Protein AF-A0A4Q6AU06-F1 (afdb_monomer)

Radius of gyration: 24.12 Å; Cα contacts (8 Å, |Δi|>4): 448; chains: 1; bounding box: 49×76×58 Å

Solvent-accessible surface area (backbone atoms only — not comparable to full-atom values): 12164 Å² total; per-residue (Å²): 141,82,88,79,80,87,81,82,82,82,86,78,84,82,84,79,88,85,90,78,83,95,65,97,68,73,51,65,54,70,49,70,53,75,51,80,56,100,88,50,69,52,74,56,76,48,78,43,74,46,59,91,53,58,62,79,66,30,68,68,51,44,48,53,37,70,40,34,35,23,48,40,68,57,88,87,58,36,23,52,20,26,19,35,68,92,40,45,44,73,78,32,74,43,54,82,73,57,78,43,41,53,68,23,36,40,35,38,41,90,87,37,28,37,30,40,41,24,85,71,18,28,54,27,29,89,76,39,88,70,56,73,36,72,39,74,54,68,55,47,69,70,43,62,43,47,80,40,86,40,52,86,90,50,83,40,58,24,32,40,36,51,62,80,53,67,64,79,43,70,74,100,47,39,54,56,78,38,49,38,31,22,34,62,45,75,52,90,54,38,35,30,40,28,30,27,57,66,92,35,57,21,41,36,39,35,30,28,57,96

Foldseek 3Di:
DDDDDDDDDDDDDDDDDDDDDDDPDWDWDKDKDWDADPVGIDIDIDTDTPRPCVQVVDPVSCLQQVFKKAFPQPAPPLFKAKDAQVCRNNVHSGDGDDPQRRPWIWHAHPQQWIWIWSPAWDQADPPDPVHRDTDGTLTDTGFHWDKAADDPPGAAGIKIATDDDFPNDDPDYRPFPHRIKGFNDGDNFKTWIWGDDNPDIIMIGIITGD

Mean predicted aligned error: 11.56 Å

Sequence (210 aa):
MVIGCPRTGHLSANRLPARGHWRPGSKSNGFKLRAFGRGGYDSTGATVTVTEDDILNNPQFKLLTAKSWKLDATPNANTIIVGTENNPAEYFGGGPLADCQMDDVYTFSQDMKLTYNANGATFNAGNIAPNYTCSADRSFANVTFSFQPGVTGGAGLATITLPGAVPTQFIGVTDVSSNNYRIISITENTMVLRSGTPSQTVHQFKFVAQ

Nearest PDB structures (foldseek):
  4bqu-assembly2_B  TM=4.709E-01  e=1.025E-01  Rhipicephalus appendiculatus
  7dma-assembly1_B  TM=4.643E-01  e=5.719E+00  Vibrio alginolyticus

Secondary structure (DSSP, 8-state):
---PPPP------PPPPP------S-EEEEEEEEEEETTEEEEEEEEEEE-TTHHHH-HHHHHHHSSEEEE--STT---EEEE-SS-TTSSB---PPPGGGTT-EEEE-TTSEEEEE-TTEEEE-TTSSSPSEEEE---EEEEEPEEEES-SSSS-SEEEE--S-TTTS-SS-TT-S-SEEEEEEE-SSEEEEEES-TTS-EEEEEEEE-

pLDDT: mean 84.08, std 21.26, range [29.11, 98.75]

Structure (mmCIF, N/CA/C/O backbone):
data_AF-A0A4Q6AU06-F1
#
_entry.id   AF-A0A4Q6AU06-F1
#
loop_
_atom_site.group_PDB
_atom_site.id
_atom_site.type_symbol
_atom_site.label_atom_id
_atom_site.label_alt_id
_atom_site.label_comp_id
_atom_site.label_asym_id
_atom_site.label_entity_id
_atom_site.label_seq_id
_atom_site.pdbx_PDB_ins_code
_atom_site.Cartn_x
_atom_site.Cartn_y
_atom_site.Cartn_z
_atom_site.occupancy
_atom_site.B_iso_or_equiv
_atom_site.auth_seq_id
_atom_site.auth_comp_id
_atom_site.auth_asym_id
_atom_site.auth_atom_id
_atom_site.pdbx_PDB_model_num
ATOM 1 N N . MET A 1 1 ? -19.132 64.634 16.897 1.00 40.88 1 MET A N 1
ATOM 2 C CA . MET A 1 1 ? -19.712 63.276 16.929 1.00 40.88 1 MET A CA 1
ATOM 3 C C . MET A 1 1 ? -18.621 62.314 16.489 1.00 40.88 1 MET A C 1
ATOM 5 O O . MET A 1 1 ? -18.374 62.187 15.301 1.00 40.88 1 MET A O 1
ATOM 9 N N . VAL A 1 2 ? -17.863 61.769 17.441 1.00 29.11 2 VAL A N 1
ATOM 10 C CA . VAL A 1 2 ? -16.755 60.844 17.162 1.00 29.11 2 VAL A CA 1
ATOM 11 C C . VAL A 1 2 ? -17.245 59.445 17.511 1.00 29.11 2 VAL A C 1
ATOM 13 O O . VAL A 1 2 ? -17.621 59.186 18.651 1.00 29.11 2 VAL A O 1
ATOM 16 N N . ILE A 1 3 ? -17.306 58.582 16.500 1.00 36.22 3 ILE A N 1
ATOM 17 C CA . ILE A 1 3 ? -17.685 57.173 16.609 1.00 36.22 3 ILE A CA 1
ATOM 18 C C . ILE A 1 3 ? -16.459 56.416 17.132 1.00 36.22 3 ILE A C 1
ATOM 20 O O . ILE A 1 3 ? -15.429 56.352 16.465 1.00 36.22 3 ILE A O 1
ATOM 24 N N . GLY A 1 4 ? -16.554 55.902 18.360 1.00 31.30 4 GLY A N 1
ATOM 25 C CA . GLY A 1 4 ? -15.504 55.126 19.017 1.00 31.30 4 GLY A CA 1
ATOM 26 C C . GLY A 1 4 ? -15.591 53.632 18.691 1.00 31.30 4 GLY A C 1
ATOM 27 O O . GLY A 1 4 ? -16.650 53.022 18.806 1.00 31.30 4 GLY A O 1
ATOM 28 N N . CYS A 1 5 ? -14.446 53.076 18.303 1.00 31.23 5 CYS A N 1
ATOM 29 C CA . CYS A 1 5 ? -14.145 51.678 17.976 1.00 31.23 5 CYS A CA 1
ATOM 30 C C . CYS A 1 5 ? -14.503 50.673 19.108 1.00 31.23 5 CYS A C 1
ATOM 32 O O . CYS A 1 5 ? -14.282 50.999 20.279 1.00 31.23 5 CYS A O 1
ATOM 34 N N . PRO A 1 6 ? -14.995 49.445 18.821 1.00 40.03 6 PRO A N 1
ATOM 35 C CA . PRO A 1 6 ? -15.250 48.443 19.856 1.00 40.03 6 PRO A CA 1
ATOM 36 C C . PRO A 1 6 ? -13.948 47.764 20.314 1.00 40.03 6 PRO A C 1
ATOM 38 O O . PRO A 1 6 ? -13.166 47.258 19.510 1.00 40.03 6 PRO A O 1
ATOM 41 N N . ARG A 1 7 ? -13.723 47.742 21.635 1.00 36.34 7 ARG A N 1
ATOM 42 C CA . ARG A 1 7 ? -12.613 47.018 22.267 1.00 36.34 7 ARG A CA 1
ATOM 43 C C . ARG A 1 7 ? -12.856 45.506 22.246 1.00 36.34 7 ARG A C 1
ATOM 45 O O . ARG A 1 7 ? -13.907 45.018 22.651 1.00 36.34 7 ARG A O 1
ATOM 52 N N . THR A 1 8 ? -11.813 44.817 21.806 1.00 41.69 8 THR A N 1
ATOM 53 C CA . THR A 1 8 ? -11.491 43.391 21.892 1.00 41.69 8 THR A CA 1
ATOM 54 C C . THR A 1 8 ? -12.003 42.698 23.161 1.00 41.69 8 THR A C 1
ATOM 56 O O . THR A 1 8 ? -11.638 43.057 24.280 1.00 41.69 8 THR A O 1
ATOM 59 N N . GLY A 1 9 ? -12.817 41.653 22.978 1.00 35.12 9 GLY A N 1
ATOM 60 C CA . GLY A 1 9 ? -13.187 40.719 24.039 1.00 35.12 9 GLY A CA 1
ATOM 61 C C . GLY A 1 9 ? -12.024 39.784 24.370 1.00 35.12 9 GLY A C 1
ATOM 62 O O . GLY A 1 9 ? -11.526 39.072 23.501 1.00 35.12 9 GLY A O 1
ATOM 63 N N . HIS A 1 10 ? -11.590 39.785 25.629 1.00 35.00 10 HIS A N 1
ATOM 64 C CA . HIS A 1 10 ? -10.634 38.813 26.153 1.00 35.00 10 HIS A CA 1
ATOM 65 C C . HIS A 1 10 ? -11.340 37.467 26.382 1.00 35.00 10 HIS A C 1
ATOM 67 O O . HIS A 1 10 ? -12.212 37.354 27.243 1.00 35.00 10 HIS A O 1
ATOM 73 N N . LEU A 1 11 ? -10.945 36.436 25.632 1.00 34.62 11 LEU A N 1
ATOM 74 C CA . LEU A 1 11 ? -11.269 35.042 25.937 1.00 34.62 11 LEU A CA 1
ATOM 75 C C . LEU A 1 11 ? -10.409 34.600 27.128 1.00 34.62 11 LEU A C 1
ATOM 77 O O . LEU A 1 11 ? -9.185 34.561 27.026 1.00 34.62 11 LEU A O 1
ATOM 81 N N . SER A 1 12 ? -11.040 34.274 28.255 1.00 35.03 12 SER A N 1
ATOM 82 C CA . SER A 1 12 ? -10.377 33.614 29.383 1.00 35.03 12 SER A CA 1
ATOM 83 C C . SER A 1 12 ? -10.862 32.170 29.470 1.00 35.03 12 SER A C 1
ATOM 85 O O . SER A 1 12 ? -12.047 31.919 29.698 1.00 35.03 12 SER A O 1
ATOM 87 N N . ALA A 1 13 ? -9.954 31.217 29.254 1.00 38.41 13 ALA A N 1
ATOM 88 C CA . ALA A 1 13 ? -10.196 29.794 29.453 1.00 38.41 13 ALA A CA 1
ATOM 89 C C . ALA A 1 13 ? -9.719 29.402 30.859 1.00 38.41 13 ALA A C 1
ATOM 91 O O . ALA A 1 13 ? -8.519 29.285 31.105 1.00 38.41 13 ALA A O 1
ATOM 92 N N . ASN A 1 14 ? -10.649 29.200 31.795 1.00 36.31 14 ASN A N 1
ATOM 93 C CA . ASN A 1 14 ? -10.311 28.677 33.119 1.00 36.31 14 ASN A CA 1
ATOM 94 C C . ASN A 1 14 ? -10.118 27.151 33.078 1.00 36.31 14 ASN A C 1
ATOM 96 O O . ASN A 1 14 ? -10.956 26.413 32.559 1.00 36.31 14 ASN A O 1
ATOM 100 N N . ARG A 1 15 ? -9.003 26.696 33.665 1.00 40.31 15 ARG A N 1
ATOM 101 C CA . ARG A 1 15 ? -8.599 25.291 33.859 1.00 40.31 15 ARG A CA 1
ATOM 102 C C . ARG A 1 15 ? -9.523 24.597 34.875 1.00 40.31 15 ARG A C 1
ATOM 104 O O . ARG A 1 15 ? -9.729 25.125 35.964 1.00 40.31 15 ARG A O 1
ATOM 111 N N . LEU A 1 16 ? -10.037 23.409 34.547 1.00 37.47 16 LEU A N 1
ATOM 112 C CA . LEU A 1 16 ? -10.786 22.538 35.472 1.00 37.47 16 LEU A CA 1
ATOM 113 C C . LEU A 1 16 ? -9.835 21.659 36.322 1.00 37.47 16 LEU A C 1
ATOM 115 O O . LEU A 1 16 ? -8.720 21.378 35.872 1.00 37.47 16 LEU A O 1
ATOM 119 N N . PRO A 1 17 ? -10.240 21.228 37.539 1.00 39.72 17 PRO A N 1
ATOM 120 C CA . PRO A 1 17 ? -9.384 20.480 38.460 1.00 39.72 17 PRO A CA 1
ATOM 121 C C . PRO A 1 17 ? -9.213 19.003 38.068 1.00 39.72 17 PRO A C 1
ATOM 123 O O . PRO A 1 17 ? -10.030 18.413 37.365 1.00 39.72 17 PRO A O 1
ATOM 126 N N . ALA A 1 18 ? -8.110 18.422 38.543 1.00 46.75 18 ALA A N 1
ATOM 127 C CA . ALA A 1 18 ? -7.616 17.093 38.208 1.00 46.75 18 ALA A CA 1
ATOM 128 C C . ALA A 1 18 ? -8.171 15.959 39.097 1.00 46.75 18 ALA A C 1
ATOM 130 O O . ALA A 1 18 ? -8.510 16.175 40.257 1.00 46.75 18 ALA A O 1
ATOM 131 N N . ARG A 1 19 ? -8.037 14.738 38.547 1.00 45.97 19 ARG A N 1
ATOM 132 C CA . ARG A 1 19 ? -8.085 13.384 39.148 1.00 45.97 19 ARG A CA 1
ATOM 133 C C . ARG A 1 19 ? -9.447 12.677 39.159 1.00 45.97 19 ARG A C 1
ATOM 135 O O . ARG A 1 19 ? -10.254 12.835 40.064 1.00 45.97 19 ARG A O 1
ATOM 142 N N . GLY A 1 20 ? -9.601 11.778 38.184 1.00 31.02 20 GLY A N 1
ATOM 143 C CA . GLY A 1 20 ? -10.586 10.702 38.151 1.00 31.02 20 GLY A CA 1
ATOM 144 C C . GLY A 1 20 ? -9.948 9.443 37.557 1.00 31.02 20 GLY A C 1
ATOM 145 O O . GLY A 1 20 ? -9.255 9.505 36.548 1.00 31.02 20 GLY A O 1
ATOM 146 N N . HIS A 1 21 ? -10.130 8.339 38.266 1.00 35.59 21 HIS A N 1
ATOM 147 C CA . HIS A 1 21 ? -9.641 6.981 38.045 1.00 35.59 21 HIS A CA 1
ATOM 148 C C . HIS A 1 21 ? -9.893 6.462 36.609 1.00 35.59 21 HIS A C 1
ATOM 150 O O . HIS A 1 21 ? -10.974 6.670 36.060 1.00 35.59 21 HIS A O 1
ATOM 156 N N . TRP A 1 22 ? -8.913 5.774 36.007 1.00 33.25 22 TRP A N 1
ATOM 157 C CA . TRP A 1 22 ? -9.008 5.214 34.653 1.00 33.25 22 TRP A CA 1
ATOM 158 C C . TRP A 1 22 ? -10.040 4.079 34.591 1.00 33.25 22 TRP A C 1
ATOM 160 O O . TRP A 1 22 ? -9.814 2.993 35.119 1.00 33.25 22 TRP A O 1
ATOM 170 N N . ARG A 1 23 ? -11.166 4.324 33.917 1.00 37.56 23 ARG A N 1
ATOM 171 C CA . ARG A 1 23 ? -12.075 3.290 33.408 1.00 37.56 23 ARG A CA 1
ATOM 172 C C . ARG A 1 23 ? -12.117 3.396 31.879 1.00 37.56 23 ARG A C 1
ATOM 174 O O . ARG A 1 23 ? -12.251 4.518 31.391 1.00 37.56 23 ARG A O 1
ATOM 181 N N . PRO A 1 24 ? -12.029 2.287 31.125 1.00 38.31 24 PRO A N 1
ATOM 182 C CA . PRO A 1 24 ? -12.265 2.307 29.686 1.00 38.31 24 PRO A CA 1
ATOM 183 C C . PRO A 1 24 ? -13.747 2.609 29.437 1.00 38.31 24 PRO A C 1
ATOM 185 O O . PRO A 1 24 ? -14.622 1.865 29.878 1.00 38.31 24 PRO A O 1
ATOM 188 N N . GLY A 1 25 ? -14.028 3.737 28.792 1.00 40.81 25 GLY A N 1
ATOM 189 C CA . GLY A 1 25 ? -15.371 4.196 28.449 1.00 40.81 25 GLY A CA 1
ATOM 190 C C . GLY A 1 25 ? -15.293 5.568 27.785 1.00 40.81 25 GLY A C 1
ATOM 191 O O . GLY A 1 25 ? -14.541 6.428 28.240 1.00 40.81 25 GLY A O 1
ATOM 192 N N . SER A 1 26 ? -16.029 5.751 26.689 1.00 43.59 26 SER A N 1
ATOM 193 C CA . SER A 1 26 ? -16.069 6.968 25.863 1.00 43.59 26 SER A CA 1
ATOM 194 C C . SER A 1 26 ? -16.073 8.260 26.693 1.00 43.59 26 SER A C 1
ATOM 196 O O . SER A 1 26 ? -16.952 8.450 27.538 1.00 43.59 26 SER A O 1
ATOM 198 N N . LYS A 1 27 ? -15.133 9.177 26.428 1.00 48.88 27 LYS A N 1
ATOM 199 C CA . LYS A 1 27 ? -15.103 10.500 27.065 1.00 48.88 27 LYS A CA 1
ATOM 200 C C . LYS A 1 27 ? -15.971 11.480 26.277 1.00 48.88 27 LYS A C 1
ATOM 202 O O . LYS A 1 27 ? -15.611 11.939 25.198 1.00 48.88 27 LYS A O 1
ATOM 207 N N . SER A 1 28 ? -17.115 11.862 26.830 1.00 48.88 28 SER A N 1
ATOM 208 C CA . SER A 1 28 ? -17.869 13.016 26.334 1.00 48.88 28 SER A CA 1
ATOM 209 C C . SER A 1 28 ? -17.302 14.299 26.945 1.00 48.88 28 SER A C 1
ATOM 211 O O . SER A 1 28 ? -17.412 14.501 28.156 1.00 48.88 28 SER A O 1
ATOM 213 N N . ASN A 1 29 ? -16.733 15.183 26.125 1.00 59.75 29 ASN A N 1
ATOM 214 C CA . ASN A 1 29 ? -16.329 16.514 26.567 1.00 59.75 29 ASN A CA 1
ATOM 215 C C . ASN A 1 29 ? -17.471 17.491 26.266 1.00 59.75 29 ASN A C 1
ATOM 217 O O . ASN A 1 29 ? -17.779 17.798 25.114 1.00 59.75 29 ASN A O 1
ATOM 221 N N . GLY A 1 30 ? -18.142 17.960 27.317 1.00 54.25 30 GLY A N 1
ATOM 222 C CA . GLY A 1 30 ? -19.148 19.008 27.200 1.00 54.25 30 GLY A CA 1
ATOM 223 C C . GLY A 1 30 ? -18.476 20.372 27.107 1.00 54.25 30 GLY A C 1
ATOM 224 O O . GLY A 1 30 ? -17.821 20.798 28.058 1.00 54.25 30 GLY A O 1
ATOM 225 N N . PHE A 1 31 ? -18.673 21.081 25.997 1.00 63.28 31 PHE A N 1
ATOM 226 C CA . PHE A 1 31 ? -18.265 22.478 25.881 1.00 63.28 31 PHE A CA 1
ATOM 227 C C . PHE A 1 31 ? -19.490 23.366 26.090 1.00 63.28 31 PHE A C 1
ATOM 229 O O . PHE A 1 31 ? -20.560 23.135 25.526 1.00 63.28 31 PHE A O 1
ATOM 236 N N . LYS A 1 32 ? -19.341 24.383 26.941 1.00 63.16 32 LYS A N 1
ATOM 237 C CA . LYS A 1 32 ? -20.367 25.404 27.158 1.00 63.16 32 LYS A CA 1
ATOM 238 C C . LYS A 1 32 ? -19.885 26.704 26.549 1.00 63.16 32 LYS A C 1
ATOM 240 O O . LYS A 1 32 ? -18.875 27.252 26.989 1.00 63.16 32 LYS A O 1
ATOM 245 N N . LEU A 1 33 ? -20.624 27.197 25.566 1.00 63.59 33 LEU A N 1
ATOM 246 C CA . LEU A 1 33 ? -20.435 28.543 25.049 1.00 63.59 33 LEU A CA 1
ATOM 247 C C . LEU A 1 33 ? -21.246 29.493 25.930 1.00 63.59 33 LEU A C 1
ATOM 249 O O . LEU A 1 33 ? -22.409 29.228 26.237 1.00 63.59 33 LEU A O 1
ATOM 253 N N . ARG A 1 34 ? -20.613 30.578 26.378 1.00 71.50 34 ARG A N 1
ATOM 254 C CA . ARG A 1 34 ? -21.260 31.638 27.158 1.00 71.50 34 ARG A CA 1
ATOM 255 C C . ARG A 1 34 ? -21.207 32.929 26.359 1.00 71.50 34 ARG A C 1
ATOM 257 O O . ARG A 1 34 ? -20.119 33.359 25.980 1.00 71.50 34 ARG A O 1
ATOM 264 N N . ALA A 1 35 ? -22.365 33.537 26.137 1.00 66.81 35 ALA A N 1
ATOM 265 C CA . ALA A 1 35 ? -22.483 34.865 25.550 1.00 66.81 35 ALA A CA 1
ATOM 266 C C . ALA A 1 35 ? -22.895 35.861 26.644 1.00 66.81 35 ALA A C 1
ATOM 268 O O . ALA A 1 35 ? -23.760 35.557 27.464 1.00 66.81 35 ALA A O 1
ATOM 269 N N . PHE A 1 36 ? -22.270 37.041 26.672 1.00 65.06 36 PHE A N 1
ATOM 270 C CA . PHE A 1 36 ? -22.499 38.065 27.699 1.00 65.06 36 PHE A CA 1
ATOM 271 C C . PHE A 1 36 ? -23.101 39.338 27.090 1.00 65.06 36 PHE A C 1
ATOM 273 O O . PHE A 1 36 ? -22.665 39.781 26.028 1.00 65.06 36 PHE A O 1
ATOM 280 N N . GLY A 1 37 ? -24.061 39.956 27.789 1.00 71.81 37 GLY A N 1
ATOM 281 C CA . GLY A 1 37 ? -24.691 41.225 27.409 1.00 71.81 37 GLY A CA 1
ATOM 282 C C . GLY A 1 37 ? -25.119 42.071 28.618 1.00 71.81 37 GLY A C 1
ATOM 283 O O . GLY A 1 37 ? -25.007 41.648 29.766 1.00 71.81 37 GLY A O 1
ATOM 284 N N . ARG A 1 38 ? -25.637 43.289 28.375 1.00 65.94 38 ARG A N 1
ATOM 285 C CA . ARG A 1 38 ? -26.021 44.270 29.425 1.00 65.94 38 ARG A CA 1
ATOM 286 C C . ARG A 1 38 ? -27.148 43.815 30.375 1.00 65.94 38 ARG A C 1
ATOM 288 O O . ARG A 1 38 ? -27.435 44.531 31.327 1.00 65.94 38 ARG A O 1
ATOM 295 N N . GLY A 1 39 ? -27.757 42.652 30.135 1.00 74.94 39 GLY A N 1
ATOM 296 C CA . GLY A 1 39 ? -28.801 42.045 30.971 1.00 74.94 39 GLY A CA 1
ATOM 297 C C . GLY A 1 39 ? -28.423 40.698 31.600 1.00 74.94 39 GLY A C 1
ATOM 298 O O . GLY A 1 39 ? -29.298 40.040 32.151 1.00 74.94 39 GLY A O 1
ATOM 299 N N . GLY A 1 40 ? -27.159 40.265 31.510 1.00 71.31 40 GLY A N 1
ATOM 300 C CA . GLY A 1 40 ? -26.700 38.978 32.046 1.00 71.31 40 GLY A CA 1
ATOM 301 C C . GLY A 1 40 ? -25.937 38.138 31.022 1.00 71.31 40 GLY A C 1
ATOM 302 O O . GLY A 1 40 ? -25.358 38.664 30.070 1.00 71.31 40 GLY A O 1
ATOM 303 N N . TYR A 1 41 ? -25.915 36.823 31.235 1.00 71.56 41 TYR A N 1
ATOM 304 C CA . TYR A 1 41 ? -25.317 35.862 30.311 1.00 71.56 41 TYR A CA 1
ATOM 305 C C . TYR A 1 41 ? -26.344 34.815 29.896 1.00 71.56 41 TYR A C 1
ATOM 307 O O . TYR A 1 41 ? -27.191 34.429 30.699 1.00 71.56 41 TYR A O 1
ATOM 315 N N . ASP A 1 42 ? -26.213 34.326 28.669 1.00 71.50 42 ASP A N 1
ATOM 316 C CA . ASP A 1 42 ? -26.880 33.110 28.216 1.00 71.50 42 ASP A CA 1
ATOM 317 C C . ASP A 1 42 ? -25.820 32.030 27.965 1.00 71.50 42 ASP A C 1
ATOM 319 O O . ASP A 1 42 ? -24.656 32.326 27.655 1.00 71.50 42 ASP A O 1
ATOM 323 N N . SER A 1 43 ? -26.184 30.766 28.158 1.00 73.94 43 SER A N 1
ATOM 324 C CA . SER A 1 43 ? -25.278 29.650 27.915 1.00 73.94 43 SER A CA 1
ATOM 325 C C . SER A 1 43 ? -25.981 28.503 27.217 1.00 73.94 43 SER A C 1
ATOM 327 O O . SER A 1 43 ? -26.965 27.975 27.727 1.00 73.94 43 SER A O 1
ATOM 329 N N . THR A 1 44 ? -25.393 28.054 26.111 1.00 71.75 44 THR A N 1
ATOM 330 C CA . THR A 1 44 ? -25.767 26.819 25.421 1.00 71.75 44 THR A CA 1
ATOM 331 C C . THR A 1 44 ? -24.639 25.805 25.581 1.00 71.75 44 THR A C 1
ATOM 333 O O . THR A 1 44 ? -23.453 26.134 25.471 1.00 71.75 44 THR A O 1
ATOM 336 N N . GLY A 1 45 ? -25.007 24.566 25.897 1.00 67.06 45 GLY A N 1
ATOM 337 C CA . GLY A 1 45 ? -24.083 23.442 25.964 1.00 67.06 45 GLY A CA 1
ATOM 338 C C . GLY A 1 45 ? -24.241 22.554 24.741 1.00 67.06 45 GLY A C 1
ATOM 339 O O . GLY A 1 45 ? -25.363 22.233 24.365 1.00 67.06 45 GLY A O 1
ATOM 340 N N . ALA A 1 46 ? -23.123 22.125 24.166 1.00 66.44 46 ALA A N 1
ATOM 341 C CA . ALA A 1 46 ? -23.093 21.011 23.232 1.00 66.44 46 ALA A CA 1
ATOM 342 C C . ALA A 1 46 ? -22.230 19.900 23.835 1.00 66.44 46 ALA A C 1
ATOM 344 O O . ALA A 1 46 ? -21.131 20.144 24.347 1.00 66.44 46 ALA A O 1
ATOM 345 N N . THR A 1 47 ? -22.735 18.673 23.804 1.00 56.03 47 THR A N 1
ATOM 346 C CA . THR A 1 47 ? -21.944 17.487 24.127 1.00 56.03 47 THR A CA 1
ATOM 347 C C . THR A 1 47 ? -21.237 17.031 22.864 1.00 56.03 47 THR A C 1
ATOM 349 O O . THR A 1 47 ? -21.896 16.639 21.903 1.00 56.03 47 THR A O 1
ATOM 352 N N . VAL A 1 48 ? -19.905 17.072 22.866 1.00 56.75 48 VAL A N 1
ATOM 353 C CA . VAL A 1 48 ? -19.110 16.385 21.849 1.00 56.75 48 VAL A CA 1
ATOM 354 C C . VAL A 1 48 ? -18.703 15.048 22.444 1.00 56.75 48 VAL A C 1
ATOM 356 O O . VAL A 1 48 ? -17.953 14.983 23.423 1.00 56.75 48 VAL A O 1
ATOM 359 N N . THR A 1 49 ? -19.233 13.973 21.876 1.00 53.00 49 THR A N 1
ATOM 360 C CA . THR A 1 49 ? -18.746 12.631 22.172 1.00 53.00 49 THR A CA 1
ATOM 361 C C . THR A 1 49 ? -17.424 12.474 21.440 1.00 53.00 49 THR A C 1
ATOM 363 O O . THR A 1 49 ? -17.409 12.385 20.218 1.00 53.00 49 THR A O 1
ATOM 366 N N . VAL A 1 50 ? -16.317 12.498 22.182 1.00 52.31 50 VAL A N 1
ATOM 367 C CA . VAL A 1 50 ? -15.024 12.070 21.657 1.00 52.31 50 VAL A CA 1
ATOM 368 C C . VAL A 1 50 ? -14.920 10.593 21.993 1.00 52.31 50 VAL A C 1
ATOM 370 O O . VAL A 1 50 ? -14.531 10.192 23.091 1.00 52.31 50 VAL A O 1
ATOM 373 N N . THR A 1 51 ? -15.353 9.759 21.062 1.00 50.75 51 THR A N 1
ATOM 374 C CA . THR A 1 51 ? -15.022 8.343 21.081 1.00 50.75 51 THR A CA 1
ATOM 375 C C . THR A 1 51 ? -13.513 8.262 20.873 1.00 50.75 51 THR A C 1
ATOM 377 O O . THR A 1 51 ? -13.010 8.385 19.763 1.00 50.75 51 THR A O 1
ATOM 380 N N . GLU A 1 52 ? -12.763 8.071 21.962 1.00 50.94 52 GLU A N 1
ATOM 381 C CA . GLU A 1 52 ? -11.325 7.732 21.971 1.00 50.94 52 GLU A CA 1
ATOM 382 C C . GLU A 1 52 ? -11.037 6.381 21.250 1.00 50.94 52 GLU A C 1
ATOM 384 O O . GLU A 1 52 ? -10.036 5.735 21.520 1.00 50.94 52 GLU A O 1
ATOM 389 N N . ASP A 1 53 ? -11.905 5.946 20.326 1.00 55.78 53 ASP A N 1
ATOM 390 C CA . ASP A 1 53 ? -11.949 4.606 19.738 1.00 55.78 53 ASP A CA 1
ATOM 391 C C . ASP A 1 53 ? -12.528 4.572 18.298 1.00 55.78 53 ASP A C 1
ATOM 393 O O . ASP A 1 53 ? -12.911 3.516 17.789 1.00 55.78 53 ASP A O 1
ATOM 397 N N . ASP A 1 54 ? -12.637 5.720 17.613 1.00 74.12 54 ASP A N 1
ATOM 398 C CA . ASP A 1 54 ? -13.264 5.783 16.277 1.00 74.12 54 ASP A CA 1
ATOM 399 C C . ASP A 1 54 ? -12.471 5.041 15.195 1.00 74.12 54 ASP A C 1
ATOM 401 O O . ASP A 1 54 ? -13.056 4.435 14.296 1.00 74.12 54 ASP A O 1
ATOM 405 N N . ILE A 1 55 ? -11.137 5.053 15.272 1.00 87.75 55 ILE A N 1
ATOM 406 C CA . ILE A 1 55 ? -10.295 4.407 14.256 1.00 87.75 55 ILE A CA 1
ATOM 407 C C . ILE A 1 55 ? -10.342 2.885 14.402 1.00 87.75 55 ILE A C 1
ATOM 409 O O . ILE A 1 55 ? -10.547 2.199 13.406 1.00 87.75 55 ILE A O 1
ATOM 413 N N . LEU A 1 56 ? -10.239 2.341 15.622 1.00 89.38 56 LEU A N 1
ATOM 414 C CA . LEU A 1 56 ? -10.318 0.889 15.839 1.00 89.38 56 LEU A CA 1
ATOM 415 C C . LEU A 1 56 ? -11.693 0.324 15.461 1.00 89.38 56 LEU A C 1
ATOM 417 O O . LEU A 1 56 ? -11.798 -0.847 15.101 1.00 89.38 56 LEU A O 1
ATOM 421 N N . ASN A 1 57 ? -12.742 1.153 15.494 1.00 89.81 57 ASN A N 1
ATOM 422 C CA . ASN A 1 57 ? -14.086 0.782 15.061 1.00 89.81 57 ASN A CA 1
ATOM 423 C C . ASN A 1 57 ? -14.372 1.031 13.575 1.00 89.81 57 ASN A C 1
ATOM 425 O O . ASN A 1 57 ? -15.358 0.498 13.059 1.00 89.81 57 ASN A O 1
ATOM 429 N N . ASN A 1 58 ? -13.505 1.763 12.872 1.00 93.62 58 ASN A N 1
ATOM 430 C CA . ASN A 1 58 ? -13.657 2.030 11.450 1.00 93.62 58 ASN A CA 1
ATOM 431 C C . ASN A 1 58 ? -13.561 0.721 10.631 1.00 93.62 58 ASN A C 1
ATOM 433 O O . ASN A 1 58 ? -12.594 -0.030 10.781 1.00 93.62 58 ASN A O 1
ATOM 437 N N . PRO A 1 59 ? -14.530 0.432 9.741 1.00 95.56 59 PRO A N 1
ATOM 438 C CA . PRO A 1 59 ? -14.560 -0.840 9.022 1.00 95.56 59 PRO A CA 1
ATOM 439 C C . PRO A 1 59 ? -13.363 -1.023 8.081 1.00 95.56 59 PRO A C 1
ATOM 441 O O . PRO A 1 59 ? -12.842 -2.131 7.979 1.00 95.56 59 PRO A O 1
ATOM 444 N N . GLN A 1 60 ? -12.873 0.043 7.441 1.00 97.38 60 GLN A N 1
ATOM 445 C CA . GLN A 1 60 ? -11.688 -0.038 6.585 1.00 97.38 60 GLN A CA 1
ATOM 446 C C . GLN A 1 60 ? -10.418 -0.295 7.402 1.00 97.38 60 GLN A C 1
ATOM 448 O O . GLN A 1 60 ? -9.595 -1.101 6.982 1.00 97.38 60 GLN A O 1
ATOM 453 N N . PHE A 1 61 ? -10.267 0.329 8.573 1.00 97.62 61 PHE A N 1
ATOM 454 C CA . PHE A 1 61 ? -9.124 0.083 9.458 1.00 97.62 61 PHE A CA 1
ATOM 455 C C . PHE A 1 61 ? -9.121 -1.346 10.018 1.00 97.62 61 PHE A C 1
ATOM 457 O O . PHE A 1 61 ? -8.071 -1.991 10.066 1.00 97.62 61 PHE A O 1
ATOM 464 N N . LYS A 1 62 ? -10.299 -1.876 10.382 1.00 97.69 62 LYS A N 1
ATOM 465 C CA . LYS A 1 62 ? -10.451 -3.282 10.789 1.00 97.69 62 LYS A CA 1
ATOM 466 C C . LYS A 1 62 ? -9.994 -4.232 9.691 1.00 97.69 62 LYS A C 1
ATOM 468 O O . LYS A 1 62 ? -9.210 -5.126 9.971 1.00 97.69 62 LYS A O 1
ATOM 473 N N . LEU A 1 63 ? -10.440 -4.021 8.452 1.00 98.31 63 LEU A N 1
ATOM 474 C CA . LEU A 1 63 ? -10.018 -4.852 7.322 1.00 98.31 63 LEU A CA 1
ATOM 475 C C . LEU A 1 63 ? -8.516 -4.717 7.048 1.00 98.31 63 LEU A C 1
ATOM 477 O O . LEU A 1 63 ? -7.837 -5.728 6.914 1.00 98.31 63 LEU A O 1
ATOM 481 N N . LEU A 1 64 ? -7.992 -3.487 7.030 1.00 98.44 64 LEU A N 1
ATOM 482 C CA . LEU A 1 64 ? -6.579 -3.199 6.768 1.00 98.44 64 LEU A CA 1
ATOM 483 C C . LEU A 1 64 ? -5.650 -3.942 7.735 1.00 98.44 64 LEU A C 1
ATOM 485 O O . LEU A 1 64 ? -4.626 -4.467 7.310 1.00 98.44 64 LEU A O 1
ATOM 489 N N . THR A 1 65 ? -6.013 -3.976 9.018 1.00 98.31 65 THR A N 1
ATOM 490 C CA . THR A 1 65 ? -5.185 -4.540 10.096 1.00 98.31 65 THR A CA 1
ATOM 491 C C . THR A 1 65 ? -5.503 -5.997 10.436 1.00 98.31 65 THR A C 1
ATOM 493 O O . THR A 1 65 ? -4.839 -6.584 11.287 1.00 98.31 65 THR A O 1
ATOM 496 N N . ALA A 1 66 ? -6.512 -6.599 9.798 1.00 97.81 66 ALA A N 1
ATOM 497 C CA . ALA A 1 66 ? -6.920 -7.976 10.083 1.00 97.81 66 ALA A CA 1
ATOM 498 C C . ALA A 1 66 ? -5.951 -9.025 9.521 1.00 97.81 66 ALA A C 1
ATOM 500 O O . ALA A 1 66 ? -5.955 -10.164 9.988 1.00 97.81 66 ALA A O 1
ATOM 501 N N . LYS A 1 67 ? -5.178 -8.668 8.490 1.00 96.88 67 LYS A N 1
ATOM 502 C CA . LYS A 1 67 ? -4.301 -9.574 7.743 1.00 96.88 67 LYS A CA 1
ATOM 503 C C . LYS A 1 67 ? -3.053 -8.839 7.264 1.00 96.88 67 LYS A C 1
ATOM 505 O O . LYS A 1 67 ? -3.001 -7.608 7.256 1.00 96.88 67 LYS A O 1
ATOM 510 N N . SER A 1 68 ? -2.078 -9.617 6.818 1.00 98.56 68 SER A N 1
ATOM 511 C CA . SER A 1 68 ? -1.000 -9.113 5.976 1.00 98.56 68 SER A CA 1
ATOM 512 C C . SER A 1 68 ? -1.455 -9.076 4.516 1.00 98.56 68 SER A C 1
ATOM 514 O O . SER A 1 68 ? -2.401 -9.760 4.117 1.00 98.56 68 SER A O 1
ATOM 516 N N . TRP A 1 69 ? -0.792 -8.254 3.716 1.00 98.75 69 TRP A N 1
ATOM 517 C CA . TRP A 1 69 ? -1.136 -8.009 2.322 1.00 98.75 69 TRP A CA 1
ATOM 518 C C . TRP A 1 69 ? 0.081 -8.220 1.444 1.00 98.75 69 TRP A C 1
ATOM 520 O O . TRP A 1 69 ? 1.165 -7.745 1.771 1.00 98.75 69 TRP A O 1
ATOM 530 N N . LYS A 1 70 ? -0.123 -8.851 0.293 1.00 98.38 70 LYS A N 1
ATOM 531 C CA . LYS A 1 70 ? 0.883 -8.950 -0.765 1.00 98.38 70 LYS A CA 1
ATOM 532 C C . LYS A 1 70 ? 0.337 -8.399 -2.069 1.00 98.38 70 LYS A C 1
ATOM 534 O O . LYS A 1 70 ? -0.882 -8.363 -2.261 1.00 98.38 70 LYS A O 1
ATOM 539 N N . LEU A 1 71 ? 1.217 -7.968 -2.963 1.00 98.38 71 LEU A N 1
ATOM 540 C CA . LEU A 1 71 ? 0.807 -7.561 -4.304 1.00 98.38 71 LEU A CA 1
ATOM 541 C C . LEU A 1 71 ? 0.153 -8.751 -5.033 1.00 98.38 71 LEU A C 1
ATOM 543 O O . LEU A 1 71 ? 0.560 -9.903 -4.877 1.00 98.38 71 LEU A O 1
ATOM 547 N N . ASP A 1 72 ? -0.900 -8.485 -5.805 1.00 98.06 72 ASP A N 1
ATOM 548 C CA . ASP A 1 72 ? -1.581 -9.524 -6.581 1.00 98.06 72 ASP A CA 1
ATOM 549 C C . ASP A 1 72 ? -0.664 -10.032 -7.704 1.00 98.06 72 ASP A C 1
ATOM 551 O O . ASP A 1 72 ? -0.447 -9.344 -8.693 1.00 98.06 72 ASP A O 1
ATOM 555 N N . ALA A 1 73 ? -0.104 -11.231 -7.565 1.00 96.44 73 ALA A N 1
ATOM 556 C CA . ALA A 1 73 ? 0.775 -11.825 -8.574 1.00 96.44 73 ALA A CA 1
ATOM 557 C C . ALA A 1 73 ? 0.014 -12.569 -9.691 1.00 96.44 73 ALA A C 1
ATOM 559 O O . ALA A 1 73 ? 0.636 -13.217 -10.535 1.00 96.44 73 ALA A O 1
ATOM 560 N N . THR A 1 74 ? -1.325 -12.520 -9.710 1.00 96.19 74 THR A N 1
ATOM 561 C CA . THR A 1 74 ? -2.120 -13.214 -10.732 1.00 96.19 74 THR A CA 1
ATOM 562 C C . THR A 1 74 ? -1.768 -12.685 -12.130 1.00 96.19 74 THR A C 1
ATOM 564 O O . THR A 1 74 ? -1.746 -11.466 -12.340 1.00 96.19 74 THR A O 1
ATOM 567 N N . PRO A 1 75 ? -1.519 -13.558 -13.127 1.00 92.88 75 PRO A N 1
ATOM 568 C CA . PRO A 1 75 ? -1.247 -13.117 -14.490 1.00 92.88 75 PRO A CA 1
ATOM 569 C C . PRO A 1 75 ? -2.338 -12.179 -15.019 1.00 92.88 75 PRO A C 1
ATOM 571 O O . PRO A 1 75 ? -3.529 -12.459 -14.886 1.00 92.88 75 PRO A O 1
ATOM 574 N N . ASN A 1 76 ? -1.928 -11.074 -15.647 1.00 91.38 76 ASN A N 1
ATOM 575 C CA . ASN A 1 76 ? -2.812 -10.020 -16.168 1.00 91.38 76 ASN A CA 1
ATOM 576 C C . ASN A 1 76 ? -3.642 -9.273 -15.108 1.00 91.38 76 ASN A C 1
ATOM 578 O O . ASN A 1 76 ? -4.580 -8.554 -15.460 1.00 91.38 76 ASN A O 1
ATOM 582 N N . ALA A 1 77 ? -3.297 -9.374 -13.820 1.00 93.75 77 ALA A N 1
ATOM 583 C CA . ALA A 1 77 ? -3.930 -8.555 -12.790 1.00 93.75 77 ALA A CA 1
ATOM 584 C C . ALA A 1 77 ? -3.681 -7.053 -13.000 1.00 93.75 77 ALA A C 1
ATOM 586 O O . ALA A 1 77 ? -4.460 -6.247 -12.489 1.00 93.75 77 ALA A O 1
ATOM 587 N N . ASN A 1 78 ? -2.653 -6.660 -13.768 1.00 95.31 78 ASN A N 1
ATOM 588 C CA . ASN A 1 78 ? -2.203 -5.270 -13.918 1.00 95.31 78 ASN A CA 1
ATOM 589 C C . ASN A 1 78 ? -2.068 -4.621 -12.538 1.00 95.31 78 ASN A C 1
ATOM 591 O O . ASN A 1 78 ? -2.758 -3.661 -12.190 1.00 95.31 78 ASN A O 1
ATOM 595 N N . THR A 1 79 ? -1.244 -5.265 -11.719 1.00 97.38 79 THR A N 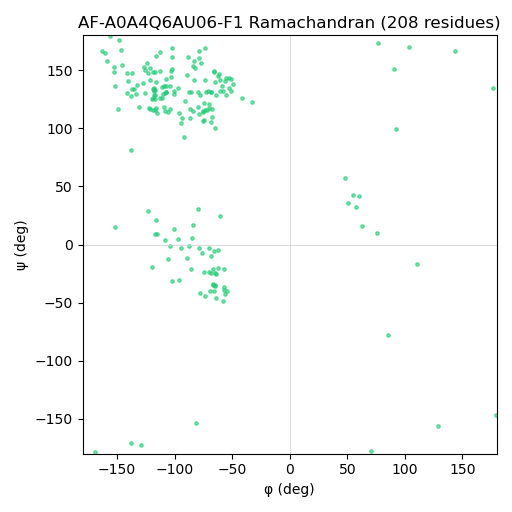1
ATOM 596 C CA . THR A 1 79 ? -1.167 -5.068 -10.272 1.00 97.38 79 THR A CA 1
ATOM 597 C C . THR A 1 79 ? -0.700 -3.680 -9.905 1.00 97.38 79 THR A C 1
ATOM 599 O O . THR A 1 79 ? -1.181 -3.122 -8.925 1.00 97.38 79 THR A O 1
ATOM 602 N N . ILE A 1 80 ? 0.203 -3.126 -10.709 1.00 97.75 80 ILE A N 1
ATOM 603 C CA . ILE A 1 80 ? 0.723 -1.776 -10.565 1.00 97.75 80 ILE A CA 1
ATOM 604 C C . ILE A 1 80 ? 0.421 -1.038 -11.863 1.00 97.75 80 ILE A C 1
ATOM 606 O O . ILE A 1 80 ? 0.920 -1.426 -12.915 1.00 97.75 80 ILE A O 1
ATOM 610 N N . ILE A 1 81 ? -0.389 0.014 -11.790 1.00 98.12 81 ILE A N 1
ATOM 611 C CA . ILE A 1 81 ? -0.646 0.937 -12.905 1.00 98.12 81 ILE A CA 1
ATOM 612 C C . ILE A 1 81 ? -0.249 2.354 -12.499 1.00 98.12 81 ILE A C 1
ATOM 614 O O . ILE A 1 81 ? -0.278 2.685 -11.309 1.00 98.12 81 ILE A O 1
ATOM 618 N N . VAL A 1 82 ? 0.130 3.176 -13.477 1.00 98.12 82 VAL A N 1
ATOM 619 C CA . VAL A 1 82 ? 0.619 4.542 -13.244 1.00 98.12 82 VAL A CA 1
ATOM 620 C C . VAL A 1 82 ? -0.075 5.520 -14.180 1.00 98.12 82 VAL A C 1
ATOM 622 O O . VAL A 1 82 ? -0.230 5.258 -15.374 1.00 98.12 82 VAL A O 1
ATOM 625 N N . GLY A 1 83 ? -0.465 6.677 -13.654 1.00 97.94 83 GLY A N 1
ATOM 626 C CA . GLY A 1 83 ? -1.139 7.697 -14.444 1.00 97.94 83 GLY A CA 1
ATOM 627 C C . GLY A 1 83 ? -1.513 8.928 -13.635 1.00 97.94 83 GLY A C 1
ATOM 628 O O . GLY A 1 83 ? -0.821 9.309 -12.691 1.00 97.94 83 GLY A O 1
ATOM 629 N N . THR A 1 84 ? -2.632 9.538 -14.004 1.00 96.81 84 THR A N 1
ATOM 630 C CA . THR A 1 84 ? -3.226 10.690 -13.318 1.00 96.81 84 THR A CA 1
ATOM 631 C C . THR A 1 84 ? -4.416 10.264 -12.461 1.00 96.81 84 THR A C 1
ATOM 633 O O . THR A 1 84 ? -4.914 9.145 -12.571 1.00 96.81 84 THR A O 1
ATOM 636 N N . GLU A 1 85 ? -4.920 11.151 -11.601 1.00 94.31 85 GLU A N 1
ATOM 637 C CA . GLU A 1 85 ? -6.079 10.839 -10.750 1.00 94.31 85 GLU A CA 1
ATOM 638 C C . GLU A 1 85 ? -7.319 10.409 -11.554 1.00 94.31 85 GLU A C 1
ATOM 640 O O . GLU A 1 85 ? -8.030 9.483 -11.152 1.00 94.31 85 GLU A O 1
ATOM 645 N N . ASN A 1 86 ? -7.551 11.060 -12.699 1.00 95.06 86 ASN A N 1
ATOM 646 C CA . ASN A 1 86 ? -8.693 10.793 -13.575 1.00 95.06 86 ASN A CA 1
ATOM 647 C C . ASN A 1 86 ? -8.429 9.654 -14.570 1.00 95.06 86 ASN A C 1
ATOM 649 O O . ASN A 1 86 ? -9.380 9.058 -15.073 1.00 95.06 86 ASN A O 1
ATOM 653 N N . ASN A 1 87 ? -7.161 9.336 -14.841 1.00 96.69 87 ASN A N 1
ATOM 654 C CA . ASN A 1 87 ? -6.758 8.211 -15.676 1.00 96.69 87 ASN A CA 1
ATOM 655 C C . ASN A 1 87 ? -5.558 7.474 -15.043 1.00 96.69 87 ASN A C 1
ATOM 657 O O . ASN A 1 87 ? -4.411 7.694 -15.438 1.00 96.69 87 ASN A O 1
ATOM 661 N N . PRO A 1 88 ? -5.790 6.577 -14.063 1.00 96.56 88 PRO A N 1
ATOM 662 C CA . PRO A 1 88 ? -4.715 5.941 -13.289 1.00 96.56 88 PRO A CA 1
ATOM 663 C C . PRO A 1 88 ? -3.795 5.001 -14.080 1.00 96.56 88 PRO A C 1
ATOM 665 O O . PRO A 1 88 ? -2.838 4.487 -13.513 1.00 96.56 88 PRO A O 1
ATOM 668 N N . ALA A 1 89 ? -4.096 4.748 -15.355 1.00 97.75 89 ALA A N 1
ATOM 669 C CA . ALA A 1 89 ? -3.316 3.909 -16.264 1.00 97.75 89 ALA A CA 1
ATOM 670 C C . AL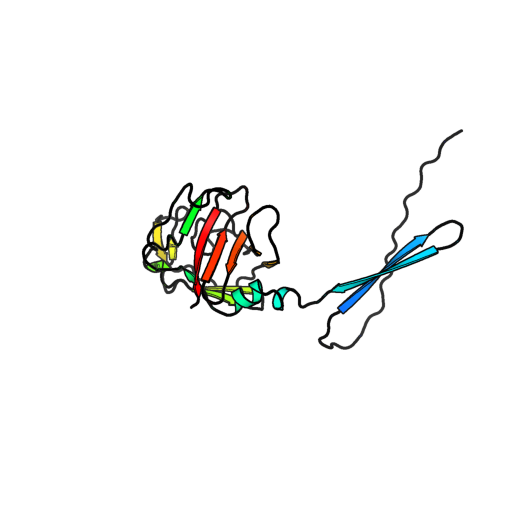A A 1 89 ? -2.712 4.705 -17.440 1.00 97.75 89 ALA A C 1
ATOM 672 O O . ALA A 1 89 ? -2.214 4.107 -18.389 1.00 97.75 89 ALA A O 1
ATOM 673 N N . GLU A 1 90 ? -2.789 6.041 -17.407 1.00 98.12 90 GLU A N 1
ATOM 674 C CA . GLU A 1 90 ? -2.384 6.924 -18.509 1.00 98.12 90 GLU A CA 1
ATOM 675 C C . GLU A 1 90 ? -0.927 6.742 -18.947 1.00 98.12 90 GLU A C 1
ATOM 677 O O . GLU A 1 90 ? -0.628 6.833 -20.135 1.00 98.12 90 GLU A O 1
ATOM 682 N N . TYR A 1 91 ? -0.024 6.491 -17.997 1.00 97.50 91 TYR A N 1
ATOM 683 C CA . TYR A 1 91 ? 1.416 6.416 -18.251 1.00 97.50 91 TYR A CA 1
ATOM 684 C C . TYR A 1 91 ? 1.919 4.974 -18.303 1.00 97.50 91 TYR A C 1
ATOM 686 O O . TYR A 1 91 ? 2.852 4.670 -19.043 1.00 97.50 91 TYR A O 1
ATOM 694 N N . PHE A 1 92 ? 1.293 4.079 -17.537 1.00 97.31 92 PHE A N 1
ATOM 695 C CA . PHE A 1 92 ? 1.610 2.658 -17.519 1.00 97.31 92 PHE A CA 1
ATOM 696 C C . PHE A 1 92 ? 0.358 1.832 -17.212 1.00 97.31 92 PHE A C 1
ATOM 698 O O . PHE A 1 92 ? -0.211 1.920 -16.122 1.00 97.31 92 PHE A O 1
ATOM 705 N N . GLY A 1 93 ? -0.050 0.995 -18.170 1.00 96.50 93 GLY A N 1
ATOM 706 C CA . GLY A 1 93 ? -1.253 0.158 -18.080 1.00 96.50 93 GLY A CA 1
ATOM 707 C C . GLY A 1 93 ? -1.106 -1.108 -17.233 1.00 96.50 93 GLY A C 1
ATOM 708 O O . GLY A 1 93 ? -2.086 -1.831 -17.048 1.00 96.50 93 GLY A O 1
ATOM 709 N N . GLY A 1 94 ? 0.092 -1.364 -16.708 1.00 94.19 94 GLY A N 1
ATOM 710 C CA . GLY A 1 94 ? 0.414 -2.549 -15.928 1.00 94.19 94 GLY A CA 1
ATOM 711 C C . GLY A 1 94 ? 1.219 -3.589 -16.695 1.00 94.19 94 GLY A C 1
ATOM 712 O O . GLY A 1 94 ? 1.426 -3.504 -17.904 1.00 94.19 94 GLY A O 1
ATOM 713 N N . GLY A 1 95 ? 1.700 -4.570 -15.943 1.00 91.94 95 GLY A N 1
ATOM 714 C CA . GLY A 1 95 ? 2.494 -5.689 -16.424 1.00 91.94 95 GLY A CA 1
ATOM 715 C C . GLY A 1 95 ? 2.645 -6.744 -15.327 1.00 91.94 95 GLY A C 1
ATOM 716 O O . GLY A 1 95 ? 2.075 -6.578 -14.242 1.00 91.94 95 GLY A O 1
ATOM 717 N N . PRO A 1 96 ? 3.382 -7.834 -15.598 1.00 93.44 96 PRO A N 1
ATOM 718 C CA . PRO A 1 96 ? 3.734 -8.795 -14.561 1.00 93.44 96 PRO A CA 1
ATOM 719 C C . PRO A 1 96 ? 4.580 -8.120 -13.472 1.00 93.44 96 PRO A C 1
ATOM 721 O O . PRO A 1 96 ? 5.366 -7.216 -13.760 1.00 93.44 96 PRO A O 1
ATOM 724 N N . LEU A 1 97 ? 4.421 -8.570 -12.226 1.00 96.00 97 LEU A N 1
ATOM 725 C CA . LEU A 1 97 ? 5.329 -8.191 -11.143 1.00 96.00 97 LEU A CA 1
ATOM 726 C C . LEU A 1 97 ? 6.723 -8.766 -11.409 1.00 96.00 97 LEU A C 1
ATOM 728 O O . LEU A 1 97 ? 6.845 -9.846 -11.988 1.00 96.00 97 LEU A O 1
ATOM 732 N N . ALA A 1 98 ? 7.763 -8.068 -10.955 1.00 95.75 98 ALA A N 1
ATOM 733 C CA . ALA A 1 98 ? 9.088 -8.667 -10.874 1.00 95.75 98 ALA A CA 1
ATOM 734 C C . ALA A 1 98 ? 9.084 -9.797 -9.831 1.00 95.75 98 ALA A C 1
ATOM 736 O O . ALA A 1 98 ? 8.373 -9.703 -8.830 1.00 95.75 98 ALA A O 1
ATOM 737 N N . ASP A 1 99 ? 9.900 -10.834 -10.036 1.00 95.31 99 ASP A N 1
ATOM 738 C CA . ASP A 1 99 ? 9.922 -12.019 -9.163 1.00 95.31 99 ASP A CA 1
ATOM 739 C C . ASP A 1 99 ? 10.146 -11.658 -7.687 1.00 95.31 99 ASP A C 1
ATOM 741 O O . ASP A 1 99 ? 9.449 -12.175 -6.821 1.00 95.31 99 ASP A O 1
ATOM 745 N N . CYS A 1 100 ? 11.035 -10.697 -7.409 1.00 96.38 100 CYS A N 1
ATOM 746 C CA . CYS A 1 100 ? 11.312 -10.213 -6.051 1.00 96.38 100 CYS A CA 1
ATOM 747 C C . CYS A 1 100 ? 10.186 -9.397 -5.403 1.00 96.38 100 CYS A C 1
ATOM 749 O O . CYS A 1 100 ? 10.366 -8.941 -4.289 1.00 96.38 100 CYS A O 1
ATOM 751 N N . GLN A 1 101 ? 9.083 -9.118 -6.102 1.00 96.44 101 GLN A N 1
ATOM 752 C CA . GLN A 1 101 ? 7.924 -8.428 -5.522 1.00 96.44 101 GLN A CA 1
ATOM 753 C C . GLN A 1 101 ? 6.752 -9.374 -5.264 1.00 96.44 101 GLN A C 1
ATOM 755 O O . GLN A 1 101 ? 5.760 -8.979 -4.651 1.00 96.44 101 GLN A O 1
ATOM 760 N N . MET A 1 102 ? 6.799 -10.600 -5.797 1.00 96.25 102 MET A N 1
ATOM 761 C CA . MET A 1 102 ? 5.666 -11.529 -5.738 1.00 96.25 102 MET A CA 1
ATOM 762 C C . MET A 1 102 ? 5.412 -12.057 -4.323 1.00 96.25 102 MET A C 1
ATOM 764 O O . MET A 1 102 ? 4.294 -12.481 -4.009 1.00 96.25 102 MET A O 1
ATOM 768 N N . ASP A 1 103 ? 6.443 -12.046 -3.484 1.00 97.06 103 ASP A N 1
ATOM 769 C CA . ASP A 1 103 ? 6.418 -12.466 -2.091 1.00 97.06 103 ASP A CA 1
ATOM 770 C C . ASP A 1 103 ? 6.528 -11.299 -1.100 1.00 97.06 103 ASP A C 1
ATOM 772 O O . ASP A 1 103 ? 6.499 -11.552 0.099 1.00 97.06 103 ASP A O 1
ATOM 776 N N . ASP A 1 104 ? 6.562 -10.044 -1.556 1.00 98.25 104 ASP A N 1
ATOM 777 C CA . ASP A 1 104 ? 6.541 -8.858 -0.693 1.00 98.25 104 ASP A CA 1
ATOM 778 C C . ASP A 1 104 ? 5.328 -8.858 0.250 1.00 98.25 104 ASP A C 1
ATOM 780 O O . ASP A 1 104 ? 4.174 -8.955 -0.185 1.00 98.25 104 ASP A O 1
ATOM 784 N N . VAL A 1 105 ? 5.581 -8.663 1.546 1.00 98.56 105 VAL A N 1
ATOM 785 C CA . VAL A 1 105 ? 4.557 -8.685 2.598 1.00 98.56 105 VAL A CA 1
ATOM 786 C C . VAL A 1 105 ? 4.456 -7.342 3.303 1.00 98.56 105 VAL A C 1
ATOM 788 O O . VAL A 1 105 ? 5.436 -6.834 3.845 1.00 98.56 105 VAL A O 1
ATOM 791 N N . TYR A 1 106 ? 3.239 -6.814 3.394 1.00 98.75 106 TYR A N 1
ATOM 792 C CA . TYR A 1 106 ? 2.899 -5.593 4.116 1.00 98.75 106 TYR A CA 1
ATOM 793 C C . TYR A 1 106 ? 1.945 -5.919 5.264 1.00 98.75 106 TYR A C 1
ATOM 795 O O . TYR A 1 106 ? 0.814 -6.354 5.048 1.00 98.75 106 TYR A O 1
ATOM 803 N N . THR A 1 107 ? 2.379 -5.673 6.496 1.00 98.75 107 THR A N 1
ATOM 804 C CA . THR A 1 107 ? 1.588 -5.929 7.704 1.00 98.75 107 THR A CA 1
ATOM 805 C C . THR A 1 107 ? 1.278 -4.617 8.401 1.00 98.75 107 THR A C 1
ATOM 807 O O . THR A 1 107 ? 2.182 -3.967 8.931 1.00 98.75 107 THR A O 1
ATOM 810 N N . PHE A 1 108 ? -0.002 -4.248 8.415 1.00 98.62 108 PHE A N 1
ATOM 811 C CA . PHE A 1 108 ? -0.521 -3.117 9.177 1.00 98.62 108 PHE A CA 1
ATOM 812 C C . PHE A 1 108 ? -1.093 -3.628 10.494 1.00 98.62 108 PHE A C 1
ATOM 814 O O . PHE A 1 108 ? -1.854 -4.591 10.512 1.00 98.62 108 PHE A O 1
ATOM 821 N N . SER A 1 109 ? -0.773 -2.966 11.593 1.00 97.88 109 SER A N 1
ATOM 822 C CA . SER A 1 109 ? -1.262 -3.337 12.919 1.00 97.88 109 SER A CA 1
ATOM 823 C C . SER A 1 109 ? -2.148 -2.255 13.533 1.00 97.88 109 SER A C 1
ATOM 825 O O . SER A 1 109 ? -2.157 -1.089 13.124 1.00 97.88 109 SER A O 1
ATOM 827 N N . GLN A 1 110 ? -2.911 -2.654 14.551 1.00 96.25 110 GLN A N 1
ATOM 828 C CA . GLN A 1 110 ? -3.863 -1.783 15.246 1.00 96.25 110 GLN A CA 1
ATOM 829 C C . GLN A 1 110 ? -3.195 -0.639 16.026 1.00 96.25 110 GLN A C 1
ATOM 831 O O . GLN A 1 110 ? -3.830 0.384 16.264 1.00 96.25 110 GLN A O 1
ATOM 836 N N . ASP A 1 111 ? -1.911 -0.763 16.370 1.00 95.38 111 ASP A N 1
ATOM 837 C CA . ASP A 1 111 ? -1.088 0.295 16.974 1.00 95.38 111 ASP A CA 1
ATOM 838 C C . ASP A 1 111 ? -0.481 1.259 15.934 1.00 95.38 111 ASP A C 1
ATOM 840 O O . ASP A 1 111 ? 0.443 2.017 16.236 1.00 95.38 111 ASP A O 1
ATOM 844 N N . MET A 1 112 ? -1.028 1.257 14.712 1.00 96.19 112 MET A N 1
ATOM 845 C CA . MET A 1 112 ? -0.615 2.103 13.592 1.00 96.19 112 MET A CA 1
ATOM 846 C C . MET A 1 112 ? 0.847 1.891 13.188 1.00 96.19 112 MET A C 1
ATOM 848 O O . MET A 1 112 ? 1.575 2.843 12.886 1.00 96.19 112 MET A O 1
ATOM 852 N N . LYS A 1 113 ? 1.286 0.628 13.168 1.00 98.06 113 LYS A N 1
ATOM 853 C CA . LYS A 1 113 ? 2.604 0.237 12.668 1.00 98.06 113 LYS A CA 1
ATOM 854 C C . LYS A 1 113 ? 2.495 -0.507 11.348 1.00 98.06 113 LYS A C 1
ATOM 856 O O . LYS A 1 113 ? 1.646 -1.373 11.170 1.00 98.06 113 LYS A O 1
ATOM 861 N N . LEU A 1 114 ? 3.372 -0.152 10.420 1.00 98.62 114 LEU A N 1
ATOM 862 C CA . LEU A 1 114 ? 3.597 -0.881 9.185 1.00 98.62 114 LEU A CA 1
ATOM 863 C C . LEU A 1 114 ? 4.941 -1.600 9.279 1.00 98.62 114 LEU A C 1
ATOM 865 O O . LEU A 1 114 ? 5.965 -0.996 9.615 1.00 98.62 114 LEU A O 1
ATOM 869 N N . THR A 1 115 ? 4.920 -2.881 8.941 1.00 98.69 115 THR A N 1
ATOM 870 C CA . THR A 1 115 ? 6.114 -3.662 8.625 1.00 98.69 115 THR A CA 1
ATOM 871 C C . THR A 1 115 ? 6.028 -4.116 7.176 1.00 98.69 115 THR A C 1
ATOM 873 O O . THR A 1 115 ? 5.014 -4.676 6.767 1.00 98.69 115 THR A O 1
ATOM 876 N N . TYR A 1 116 ? 7.087 -3.862 6.420 1.00 98.56 116 TYR A N 1
ATOM 877 C CA . TYR A 1 116 ? 7.303 -4.355 5.069 1.00 98.56 116 TYR A CA 1
ATOM 878 C C . TYR A 1 116 ? 8.443 -5.372 5.101 1.00 98.56 116 TYR A C 1
ATOM 880 O O . TYR A 1 116 ? 9.526 -5.065 5.604 1.00 98.56 116 TYR A O 1
ATOM 888 N N . ASN A 1 117 ? 8.184 -6.567 4.583 1.00 98.50 117 ASN A N 1
ATOM 889 C CA . ASN A 1 117 ? 9.169 -7.624 4.419 1.00 98.50 117 ASN A CA 1
ATOM 890 C C . ASN A 1 117 ? 9.293 -7.969 2.932 1.00 98.50 117 ASN A C 1
ATOM 892 O O . ASN A 1 117 ? 8.337 -8.462 2.339 1.00 98.50 117 ASN A O 1
ATOM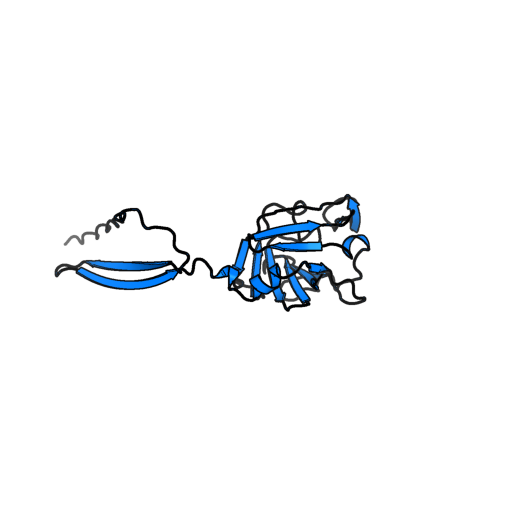 896 N N . ALA A 1 118 ? 10.473 -7.715 2.378 1.00 97.75 118 ALA A N 1
ATOM 897 C CA . ALA A 1 118 ? 10.819 -7.940 0.980 1.00 97.75 118 ALA A CA 1
ATOM 898 C C . ALA A 1 118 ? 11.346 -9.360 0.699 1.00 97.75 118 ALA A C 1
ATOM 900 O O . ALA A 1 118 ? 11.750 -9.672 -0.414 1.00 97.75 118 ALA A O 1
ATOM 901 N N . ASN A 1 119 ? 11.450 -10.205 1.733 1.00 97.25 119 ASN A N 1
ATOM 902 C CA . ASN A 1 119 ? 11.894 -11.597 1.626 1.00 97.25 119 ASN A CA 1
ATOM 903 C C . ASN A 1 119 ? 13.217 -11.798 0.855 1.00 97.25 119 ASN A C 1
ATOM 905 O O . ASN A 1 119 ? 13.436 -12.818 0.204 1.00 97.25 119 ASN A O 1
ATOM 909 N N . GLY A 1 120 ? 14.155 -10.856 1.003 1.00 96.88 120 GLY A N 1
ATOM 910 C CA . GLY A 1 120 ? 15.521 -10.962 0.495 1.00 96.88 120 GLY A CA 1
ATOM 911 C C . GLY A 1 120 ? 15.862 -10.030 -0.667 1.00 96.88 120 GLY A C 1
ATOM 912 O O . GLY A 1 120 ? 17.051 -9.798 -0.901 1.00 96.88 120 GLY A O 1
ATOM 913 N N . ALA A 1 121 ? 14.882 -9.454 -1.369 1.00 97.31 121 ALA A N 1
ATOM 914 C CA . ALA A 1 121 ? 15.152 -8.500 -2.443 1.00 97.31 121 ALA A CA 1
ATOM 915 C C . ALA A 1 121 ? 14.006 -7.508 -2.637 1.00 97.31 121 ALA A C 1
ATOM 917 O O . ALA A 1 121 ? 12.852 -7.829 -2.445 1.00 97.31 121 ALA A O 1
ATOM 918 N N . THR A 1 122 ? 14.313 -6.285 -3.059 1.00 97.31 122 THR A N 1
ATOM 919 C CA . THR A 1 122 ? 13.295 -5.277 -3.391 1.00 97.31 122 THR A CA 1
ATOM 920 C C . THR A 1 122 ? 13.466 -4.825 -4.831 1.00 97.31 122 THR A C 1
ATOM 922 O O . THR A 1 122 ? 14.591 -4.639 -5.299 1.00 97.31 122 THR A O 1
ATOM 925 N N . PHE A 1 123 ? 12.360 -4.604 -5.539 1.00 97.06 123 PHE A N 1
ATOM 926 C CA . PHE A 1 123 ? 12.401 -4.007 -6.869 1.00 97.06 123 PHE A CA 1
ATOM 927 C C . PHE A 1 123 ? 12.755 -2.518 -6.799 1.00 97.06 123 PHE A C 1
ATOM 929 O O . PHE A 1 123 ? 11.993 -1.701 -6.281 1.00 97.06 123 PHE A O 1
ATOM 936 N N . ASN A 1 124 ? 13.908 -2.156 -7.358 1.00 96.00 124 ASN A N 1
ATOM 937 C CA . ASN A 1 124 ? 14.265 -0.770 -7.613 1.00 96.00 124 ASN A CA 1
ATOM 938 C C . ASN A 1 124 ? 13.469 -0.279 -8.822 1.00 96.00 124 ASN A C 1
ATOM 940 O O . ASN A 1 124 ? 13.704 -0.733 -9.940 1.00 96.00 124 ASN A O 1
ATOM 944 N N . ALA A 1 125 ? 12.563 0.669 -8.617 1.00 94.31 125 ALA A N 1
ATOM 945 C CA . ALA A 1 125 ? 11.850 1.331 -9.701 1.00 94.31 125 ALA A CA 1
ATOM 946 C C . ALA A 1 125 ? 12.705 2.456 -10.334 1.00 94.31 125 ALA A C 1
ATOM 948 O O . ALA A 1 125 ? 13.939 2.398 -10.318 1.00 94.31 125 ALA A O 1
ATOM 949 N N . GLY A 1 126 ? 12.089 3.483 -10.926 1.00 93.00 126 GLY A N 1
ATOM 950 C CA . GLY A 1 126 ? 12.796 4.485 -11.732 1.00 93.00 126 GLY A CA 1
ATOM 951 C C . GLY A 1 126 ? 13.747 5.417 -10.966 1.00 93.00 126 GLY A C 1
ATOM 952 O O . GLY A 1 126 ? 14.509 6.156 -11.589 1.00 93.00 126 GLY A O 1
ATOM 953 N N . ASN A 1 127 ? 13.725 5.407 -9.632 1.00 93.81 127 ASN A N 1
ATOM 954 C CA . ASN A 1 127 ? 14.423 6.383 -8.792 1.00 93.81 127 ASN A CA 1
ATOM 955 C C . ASN A 1 127 ? 15.712 5.878 -8.119 1.00 93.81 127 ASN A C 1
ATOM 957 O O . ASN A 1 127 ? 16.354 6.641 -7.396 1.00 93.81 127 ASN A O 1
ATOM 961 N N . ILE A 1 128 ? 16.091 4.614 -8.317 1.00 94.31 128 ILE A N 1
ATOM 962 C CA . ILE A 1 128 ? 17.275 4.005 -7.701 1.00 94.31 128 ILE A CA 1
ATOM 963 C C . ILE A 1 128 ? 18.056 3.237 -8.755 1.00 94.31 128 ILE A C 1
ATOM 965 O O . ILE A 1 128 ? 17.501 2.351 -9.392 1.00 94.31 128 ILE A O 1
ATOM 969 N N . ALA A 1 129 ? 19.363 3.487 -8.838 1.00 93.25 129 ALA A N 1
ATOM 970 C CA . ALA A 1 129 ? 20.262 2.7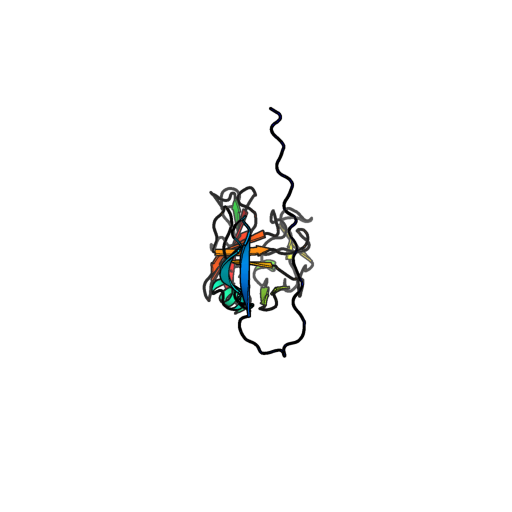23 -9.692 1.00 93.25 129 ALA A CA 1
ATOM 971 C C . ALA A 1 129 ? 20.731 1.404 -9.028 1.00 93.25 129 ALA A C 1
ATOM 973 O O . ALA A 1 129 ? 21.061 1.412 -7.838 1.00 93.25 129 ALA A O 1
ATOM 974 N N . PRO A 1 130 ? 20.859 0.297 -9.787 1.00 94.56 130 PRO A N 1
ATOM 975 C CA . PRO A 1 130 ? 20.322 0.108 -11.138 1.00 94.56 130 PRO A CA 1
ATOM 976 C C . PRO A 1 130 ? 18.785 0.126 -11.131 1.00 94.56 130 PRO A C 1
ATOM 978 O O . PRO A 1 130 ? 18.170 -0.425 -10.218 1.00 94.56 130 PRO A O 1
ATOM 981 N N . ASN A 1 131 ? 18.197 0.774 -12.141 1.00 95.50 131 ASN A N 1
ATOM 982 C CA . ASN A 1 131 ? 16.751 0.979 -12.247 1.00 95.50 131 ASN A CA 1
ATOM 983 C C . ASN A 1 131 ? 16.059 -0.262 -12.828 1.00 95.50 131 ASN A C 1
ATOM 985 O O . ASN A 1 131 ? 16.640 -0.968 -13.654 1.00 95.50 131 ASN A O 1
ATOM 989 N N . TYR A 1 132 ? 14.794 -0.459 -12.458 1.00 94.06 132 TYR A N 1
ATOM 990 C CA . TYR A 1 132 ? 13.905 -1.524 -12.937 1.00 94.06 132 TYR A CA 1
ATOM 991 C C . TYR A 1 132 ? 14.473 -2.936 -12.757 1.00 94.06 132 TYR A C 1
ATOM 993 O O . TYR A 1 132 ? 14.387 -3.779 -13.649 1.00 94.06 132 TYR A O 1
ATOM 1001 N N . THR A 1 133 ? 15.076 -3.195 -11.598 1.00 96.56 133 THR A N 1
ATOM 1002 C CA . THR A 1 133 ? 15.658 -4.501 -11.277 1.00 96.56 133 THR A CA 1
ATOM 1003 C C . THR A 1 133 ? 15.515 -4.836 -9.801 1.00 96.56 133 THR A C 1
ATOM 1005 O O . THR A 1 133 ? 15.433 -3.954 -8.946 1.00 96.56 133 THR A O 1
ATOM 1008 N N . CYS A 1 134 ? 15.515 -6.128 -9.499 1.00 96.94 134 CYS A N 1
ATOM 1009 C CA . CYS A 1 134 ? 15.592 -6.625 -8.136 1.00 96.94 134 CYS A CA 1
ATOM 1010 C C . CYS A 1 134 ? 16.975 -6.327 -7.548 1.00 96.94 134 CYS A C 1
ATOM 1012 O O . CYS A 1 134 ? 18.008 -6.582 -8.170 1.00 96.94 134 CYS A O 1
ATOM 1014 N N . SER A 1 135 ? 16.996 -5.768 -6.344 1.00 96.31 135 SER A N 1
ATOM 1015 C CA . SER A 1 135 ? 18.216 -5.374 -5.646 1.00 96.31 135 SER A CA 1
ATOM 1016 C C . SER A 1 135 ? 18.147 -5.756 -4.173 1.00 96.31 135 SER A C 1
ATOM 1018 O O . SER A 1 135 ? 17.250 -6.486 -3.758 1.00 96.31 135 SER A O 1
ATOM 1020 N N . ALA A 1 136 ? 19.122 -5.286 -3.394 1.00 96.25 136 ALA A N 1
ATOM 1021 C CA . ALA A 1 136 ? 19.220 -5.571 -1.972 1.00 96.25 136 ALA A CA 1
ATOM 1022 C C . ALA A 1 136 ? 17.899 -5.285 -1.245 1.00 96.25 136 ALA A C 1
ATOM 1024 O O . ALA A 1 136 ? 17.201 -4.316 -1.555 1.00 96.25 136 ALA A O 1
ATOM 1025 N N . ASP A 1 137 ? 17.603 -6.140 -0.273 1.00 97.00 137 ASP A N 1
ATOM 1026 C CA . ASP A 1 137 ? 16.455 -6.042 0.619 1.00 97.00 137 ASP A CA 1
ATOM 1027 C C . ASP A 1 137 ? 16.349 -4.643 1.265 1.00 97.00 137 ASP A C 1
ATOM 1029 O O . ASP A 1 137 ? 17.337 -4.091 1.765 1.00 97.00 137 ASP A O 1
ATOM 1033 N N . ARG A 1 138 ? 15.144 -4.059 1.233 1.00 96.69 138 ARG A N 1
ATOM 1034 C CA . ARG A 1 138 ? 14.803 -2.760 1.846 1.00 96.69 138 ARG A CA 1
ATOM 1035 C C . ARG A 1 138 ? 13.647 -2.868 2.838 1.00 96.69 138 ARG A C 1
ATOM 1037 O O . ARG A 1 138 ? 12.894 -1.911 3.022 1.00 96.69 138 ARG A O 1
ATOM 1044 N N . SER A 1 139 ? 13.496 -4.032 3.457 1.00 97.75 139 SER A N 1
ATOM 1045 C CA . SER A 1 139 ? 12.525 -4.290 4.512 1.00 97.75 139 SER A CA 1
ATOM 1046 C C . SER A 1 139 ? 12.658 -3.260 5.625 1.00 97.75 139 SER A C 1
ATOM 1048 O O . SER A 1 139 ? 13.753 -2.835 6.004 1.00 97.75 139 SER A O 1
ATOM 1050 N N . PHE A 1 140 ? 11.523 -2.880 6.193 1.00 97.56 140 PHE A N 1
ATOM 1051 C CA . PHE A 1 140 ? 11.466 -1.993 7.344 1.00 97.56 140 PHE A CA 1
ATOM 1052 C C . PHE A 1 140 ? 10.367 -2.456 8.289 1.00 97.56 140 PHE A C 1
ATOM 1054 O O . PHE A 1 140 ? 9.340 -2.983 7.871 1.00 97.56 140 PHE A O 1
ATOM 1061 N N . ALA A 1 141 ? 10.569 -2.241 9.583 1.00 97.75 141 ALA A N 1
ATOM 1062 C CA . ALA A 1 141 ? 9.644 -2.688 10.612 1.00 97.75 141 ALA A CA 1
ATOM 1063 C C . ALA A 1 141 ? 9.220 -1.534 11.514 1.00 97.75 141 ALA A C 1
ATOM 1065 O O . ALA A 1 141 ? 9.989 -0.606 11.772 1.00 97.75 141 ALA A O 1
ATOM 1066 N N . ASN A 1 142 ? 8.002 -1.637 12.044 1.00 96.88 142 ASN A N 1
ATOM 1067 C CA . ASN A 1 142 ? 7.462 -0.736 13.061 1.00 96.88 142 ASN A CA 1
ATOM 1068 C C . ASN A 1 142 ? 7.444 0.753 12.666 1.00 96.88 142 ASN A C 1
ATOM 1070 O O . ASN A 1 142 ? 7.544 1.640 13.526 1.00 96.88 142 ASN A O 1
ATOM 1074 N N . VAL A 1 143 ? 7.268 1.035 11.373 1.00 97.75 143 VAL A N 1
ATOM 1075 C CA . VAL A 1 143 ? 7.073 2.394 10.863 1.00 97.75 143 VAL A CA 1
ATOM 1076 C C . VAL A 1 143 ? 5.700 2.892 11.304 1.00 97.75 143 VAL A C 1
ATOM 1078 O O . VAL A 1 143 ? 4.685 2.283 10.980 1.00 97.75 143 VAL A O 1
ATOM 1081 N N . THR A 1 144 ? 5.653 3.995 12.052 1.00 97.69 144 THR A N 1
ATOM 1082 C CA . THR A 1 144 ? 4.381 4.608 12.464 1.00 97.69 144 THR A CA 1
ATOM 1083 C C . THR A 1 144 ? 3.695 5.236 11.260 1.00 97.69 144 THR A C 1
ATOM 1085 O O . THR A 1 144 ? 4.241 6.190 10.725 1.00 97.69 144 THR A O 1
ATOM 1088 N N . PHE A 1 145 ? 2.506 4.784 10.874 1.00 97.81 145 PHE A N 1
ATOM 1089 C CA . PHE A 1 145 ? 1.692 5.460 9.858 1.00 97.81 145 PHE A CA 1
ATOM 1090 C C . PHE A 1 145 ? 0.557 6.260 10.505 1.00 97.81 145 PHE A C 1
ATOM 1092 O O . PHE A 1 145 ? 0.200 6.024 11.657 1.00 97.81 145 PHE A O 1
ATOM 1099 N N . SER A 1 146 ? -0.028 7.211 9.779 1.00 96.62 146 SER A N 1
ATOM 1100 C CA . SER A 1 146 ? -1.307 7.815 10.170 1.00 96.62 146 SER A CA 1
ATOM 1101 C C . SER A 1 146 ? -2.445 7.247 9.332 1.00 96.62 146 SER A C 1
ATOM 1103 O O . SER A 1 146 ? -2.268 6.973 8.144 1.00 96.62 146 SER A O 1
ATOM 1105 N N . PHE A 1 147 ? -3.614 7.081 9.951 1.00 96.44 147 PHE A N 1
ATOM 1106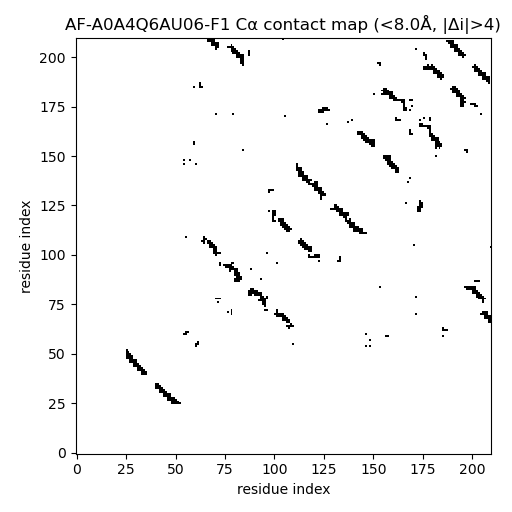 C CA . PHE A 1 147 ? -4.847 6.685 9.278 1.00 96.44 147 PHE A CA 1
ATOM 1107 C C . PHE A 1 147 ? -5.896 7.779 9.440 1.00 96.44 147 PHE A C 1
ATOM 1109 O O . PHE A 1 147 ? -6.216 8.184 10.557 1.00 96.44 147 PHE A O 1
ATOM 1116 N N . GLN A 1 148 ? -6.453 8.233 8.326 1.00 94.44 148 GLN A N 1
ATOM 1117 C CA . GLN A 1 148 ? -7.540 9.198 8.301 1.00 94.44 148 GLN A CA 1
ATOM 1118 C C . GLN A 1 148 ? -8.740 8.575 7.579 1.00 94.44 148 GLN A C 1
ATOM 1120 O O . GLN A 1 148 ? -8.636 8.282 6.386 1.00 94.44 148 GLN A O 1
ATOM 1125 N N . PRO A 1 149 ? -9.885 8.381 8.255 1.00 92.56 149 PRO A N 1
ATOM 1126 C CA . PRO A 1 149 ? -11.127 8.022 7.584 1.00 92.56 149 PRO A CA 1
ATOM 1127 C C . PRO A 1 149 ? -11.523 9.082 6.546 1.00 92.56 149 PRO A C 1
ATOM 1129 O O . PRO A 1 149 ? -11.466 10.283 6.819 1.00 92.56 149 PRO A O 1
ATOM 1132 N N . GLY A 1 150 ? -11.949 8.636 5.365 1.00 88.12 150 GLY A N 1
ATOM 1133 C CA . GLY A 1 150 ? -12.265 9.511 4.241 1.00 88.12 150 GLY A CA 1
ATOM 1134 C C . GLY A 1 150 ? -11.040 10.055 3.498 1.00 88.12 150 GLY A C 1
ATOM 1135 O O . GLY A 1 150 ? -9.882 9.852 3.872 1.00 88.12 150 GLY A O 1
ATOM 1136 N N . VAL A 1 151 ? -11.318 10.748 2.396 1.00 85.25 151 VAL A N 1
ATOM 1137 C CA . VAL A 1 151 ? -10.317 11.380 1.532 1.00 85.25 151 VAL A CA 1
ATOM 1138 C C . VAL A 1 151 ? -10.792 12.786 1.184 1.00 85.25 151 VAL A C 1
ATOM 1140 O O . VAL A 1 151 ? -11.943 12.985 0.798 1.00 85.25 151 VAL A O 1
ATOM 1143 N N . THR A 1 152 ? -9.902 13.769 1.295 1.00 78.75 152 THR A N 1
ATOM 1144 C CA . THR A 1 152 ? -10.187 15.145 0.872 1.00 78.75 152 THR A CA 1
ATOM 1145 C C . THR A 1 152 ? -9.772 15.337 -0.584 1.00 78.75 152 THR A C 1
ATOM 1147 O O . THR A 1 152 ? -8.606 15.152 -0.923 1.00 78.75 152 THR A O 1
ATOM 1150 N N . GLY A 1 153 ? -10.707 15.757 -1.440 1.00 74.38 153 GLY A N 1
ATOM 1151 C CA . GLY A 1 153 ? -10.404 16.239 -2.795 1.00 74.38 153 GLY A CA 1
ATOM 1152 C C . GLY A 1 153 ? -10.053 15.174 -3.841 1.00 74.38 153 GLY A C 1
ATOM 1153 O O . GLY A 1 153 ? -9.624 15.543 -4.928 1.00 74.38 153 GLY A O 1
ATOM 1154 N N . GLY A 1 154 ? -10.234 13.882 -3.550 1.00 78.88 154 GLY A N 1
ATOM 1155 C CA . GLY A 1 154 ? -9.956 12.787 -4.487 1.00 78.88 154 GLY A CA 1
ATOM 1156 C C . GLY A 1 154 ? -10.748 11.519 -4.176 1.00 78.88 154 GLY A C 1
ATOM 1157 O O . GLY A 1 154 ? -11.507 11.475 -3.208 1.00 78.88 154 GLY A O 1
ATOM 1158 N N . ALA A 1 155 ? -10.558 10.478 -4.989 1.00 87.38 155 ALA A N 1
ATOM 1159 C CA . ALA A 1 155 ? -11.202 9.185 -4.768 1.00 87.38 155 ALA A CA 1
ATOM 1160 C C . ALA A 1 155 ? -10.565 8.418 -3.593 1.00 87.38 155 ALA A C 1
ATOM 1162 O O . ALA A 1 155 ? -9.340 8.415 -3.434 1.00 87.38 155 ALA A O 1
ATOM 1163 N N . GLY A 1 156 ? -11.402 7.729 -2.810 1.00 94.38 156 GLY A N 1
ATOM 1164 C CA . GLY A 1 156 ? -10.998 6.755 -1.794 1.00 94.38 156 GLY A CA 1
ATOM 1165 C C . GLY A 1 156 ? -11.877 6.759 -0.538 1.00 94.38 156 GLY A C 1
ATOM 1166 O O . GLY A 1 156 ? -12.675 7.662 -0.306 1.00 94.38 156 GLY A O 1
ATOM 1167 N N . LEU A 1 157 ? -11.723 5.712 0.268 1.00 96.38 157 LEU A N 1
ATOM 1168 C CA . LEU A 1 157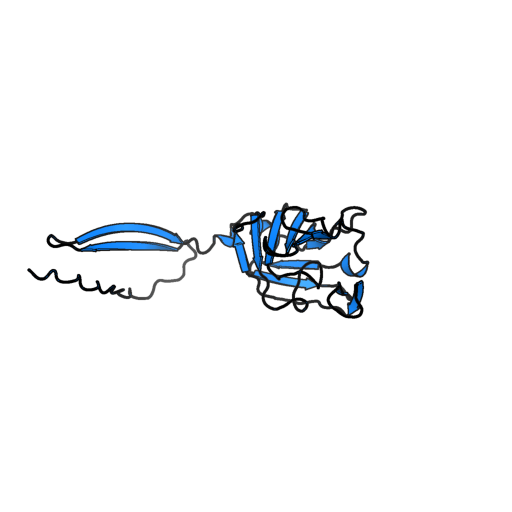 ? -12.472 5.431 1.495 1.00 96.38 157 LEU A CA 1
ATOM 1169 C C . LEU A 1 157 ? -11.739 5.915 2.753 1.00 96.38 157 LEU A C 1
ATOM 1171 O O . LEU A 1 157 ? -12.369 6.248 3.754 1.00 96.38 157 LEU A O 1
ATOM 1175 N N . ALA A 1 158 ? -10.408 5.923 2.711 1.00 96.50 158 ALA A N 1
ATOM 1176 C CA . ALA A 1 158 ? -9.533 6.364 3.791 1.00 96.50 158 ALA A CA 1
ATOM 1177 C C . ALA A 1 158 ? -8.139 6.691 3.247 1.00 96.50 158 ALA A C 1
ATOM 1179 O O . ALA A 1 158 ? -7.784 6.274 2.141 1.00 96.50 158 ALA A O 1
ATOM 1180 N N . THR A 1 159 ? -7.346 7.395 4.046 1.00 96.44 159 THR A N 1
ATOM 1181 C CA . THR A 1 159 ? -5.968 7.777 3.733 1.00 96.44 159 THR A CA 1
ATOM 1182 C C . THR A 1 159 ? -5.001 7.178 4.752 1.00 96.44 159 THR A C 1
ATOM 1184 O O . THR A 1 159 ? -5.224 7.270 5.956 1.00 96.44 159 THR A O 1
ATOM 1187 N N . ILE A 1 160 ? -3.908 6.603 4.263 1.00 97.50 160 ILE A N 1
ATOM 1188 C CA . ILE A 1 160 ? -2.736 6.153 5.006 1.00 97.50 160 ILE A CA 1
ATOM 1189 C C . ILE A 1 160 ? -1.589 7.096 4.644 1.00 97.50 160 ILE A C 1
ATOM 1191 O O . ILE A 1 160 ? -1.320 7.311 3.463 1.00 97.50 160 ILE A O 1
ATOM 1195 N N . THR A 1 161 ? -0.889 7.653 5.629 1.00 97.19 161 THR A N 1
ATOM 1196 C CA . THR A 1 161 ? 0.339 8.421 5.367 1.00 97.19 161 THR A CA 1
ATOM 1197 C C . THR A 1 161 ? 1.517 7.779 6.076 1.00 97.19 161 THR A C 1
ATOM 1199 O O . THR A 1 161 ? 1.472 7.580 7.291 1.00 97.19 161 THR A O 1
ATOM 1202 N N . LEU A 1 162 ? 2.570 7.463 5.321 1.00 97.50 162 LEU A N 1
ATOM 1203 C CA . LEU A 1 162 ? 3.840 7.022 5.893 1.00 97.50 162 LEU A CA 1
ATOM 1204 C C . LEU A 1 162 ? 4.744 8.231 6.172 1.00 97.50 162 LEU A C 1
ATOM 1206 O O . LEU A 1 162 ? 4.710 9.210 5.421 1.00 97.50 162 LEU A O 1
ATOM 1210 N N . PRO A 1 163 ? 5.554 8.188 7.239 1.00 93.12 163 PRO A N 1
ATOM 1211 C CA . PRO A 1 163 ? 6.542 9.210 7.507 1.00 93.12 163 PRO A CA 1
ATOM 1212 C C . PRO A 1 163 ? 7.723 9.075 6.535 1.00 93.12 163 PRO A C 1
ATOM 1214 O O . PRO A 1 163 ? 7.870 8.105 5.799 1.00 93.12 163 PRO A O 1
ATOM 1217 N N . GLY A 1 164 ? 8.597 10.075 6.525 1.00 88.06 164 GLY A N 1
ATOM 1218 C CA . GLY A 1 164 ? 9.828 10.015 5.743 1.00 88.06 164 GLY A CA 1
ATOM 1219 C C . GLY A 1 164 ? 9.639 10.106 4.226 1.00 88.06 164 GLY A C 1
ATOM 1220 O O . GLY A 1 164 ? 8.546 10.319 3.697 1.00 88.06 164 GLY A O 1
ATOM 1221 N N . ALA A 1 165 ? 10.768 10.000 3.531 1.00 88.75 165 ALA A N 1
ATOM 1222 C CA . ALA A 1 165 ? 10.853 10.163 2.090 1.00 88.75 165 ALA A CA 1
ATOM 1223 C C . ALA A 1 165 ? 10.963 8.813 1.377 1.00 88.75 165 ALA A C 1
ATOM 1225 O O . ALA A 1 165 ? 11.539 7.846 1.878 1.00 88.75 165 ALA A O 1
ATOM 1226 N N . VAL A 1 166 ? 10.450 8.797 0.159 1.00 91.75 166 VAL A N 1
ATOM 1227 C CA . VAL A 1 166 ? 10.679 7.753 -0.834 1.00 91.75 166 VAL A CA 1
ATOM 1228 C C . VAL A 1 166 ? 12.139 7.878 -1.317 1.00 91.75 166 VAL A C 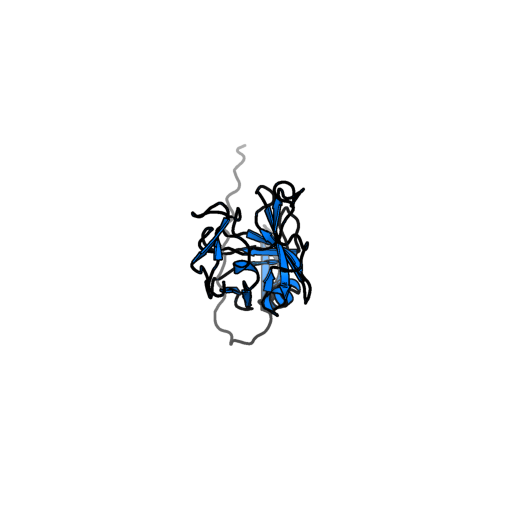1
ATOM 1230 O O . VAL A 1 166 ? 12.563 9.002 -1.597 1.00 91.75 166 VAL A O 1
ATOM 1233 N N . PRO A 1 167 ? 12.948 6.799 -1.395 1.00 91.88 167 PRO A N 1
ATOM 1234 C CA . PRO A 1 167 ? 12.583 5.380 -1.313 1.00 91.88 167 PRO A CA 1
ATOM 1235 C C . PRO A 1 167 ? 12.825 4.703 0.048 1.00 91.88 167 PRO A C 1
ATOM 1237 O O . PRO A 1 167 ? 12.830 3.478 0.115 1.00 91.88 167 PRO A O 1
ATOM 1240 N N . THR A 1 168 ? 13.087 5.446 1.125 1.00 92.19 168 THR A N 1
ATOM 1241 C CA . THR A 1 168 ? 13.367 4.843 2.443 1.00 92.19 168 THR A CA 1
ATOM 1242 C C . THR A 1 168 ? 12.142 4.132 3.016 1.00 92.19 168 THR A C 1
ATOM 1244 O O . THR A 1 168 ? 12.273 3.128 3.707 1.00 92.19 168 THR A O 1
ATOM 1247 N N . GLN A 1 169 ? 10.953 4.667 2.744 1.00 94.81 169 GLN A N 1
ATOM 1248 C CA . GLN A 1 169 ? 9.668 4.070 3.098 1.00 94.81 169 GLN A CA 1
ATOM 1249 C C . GLN A 1 169 ? 8.734 4.221 1.906 1.00 94.81 169 GLN A C 1
ATOM 1251 O O . GLN A 1 169 ? 8.682 5.298 1.306 1.00 94.81 169 GLN A O 1
ATOM 1256 N N . PHE A 1 170 ? 8.033 3.147 1.560 1.00 97.19 170 PHE A N 1
ATOM 1257 C CA . PHE A 1 170 ? 7.114 3.091 0.429 1.00 97.19 170 PHE A CA 1
ATOM 1258 C C . PHE A 1 170 ? 6.173 1.884 0.571 1.00 97.19 170 PHE A C 1
ATOM 1260 O O . PHE A 1 170 ? 6.409 0.997 1.388 1.00 97.19 170 PHE A O 1
ATOM 1267 N N . ILE A 1 171 ? 5.110 1.844 -0.230 1.00 98.00 171 ILE A N 1
ATOM 1268 C CA . ILE A 1 171 ? 4.265 0.663 -0.430 1.00 98.00 171 ILE A CA 1
ATOM 1269 C C . ILE A 1 171 ? 4.200 0.385 -1.931 1.00 98.00 171 ILE A C 1
ATOM 1271 O O . ILE A 1 171 ? 3.908 1.287 -2.719 1.00 98.00 171 ILE A O 1
ATOM 1275 N N . GLY A 1 172 ? 4.456 -0.861 -2.324 1.00 96.38 172 GLY A N 1
ATOM 1276 C CA . GLY A 1 172 ? 4.421 -1.313 -3.712 1.00 96.38 172 GLY A CA 1
ATOM 1277 C C . GLY A 1 172 ? 5.740 -1.071 -4.443 1.00 96.38 172 GLY A C 1
ATOM 1278 O O . GLY A 1 172 ? 6.509 -2.005 -4.637 1.00 96.38 172 GLY A O 1
ATOM 1279 N N . VAL A 1 173 ? 6.002 0.171 -4.862 1.00 95.88 173 VAL A N 1
ATOM 1280 C CA . VAL A 1 173 ? 7.205 0.532 -5.641 1.00 95.88 173 VAL A CA 1
ATOM 1281 C C . VAL A 1 173 ? 7.983 1.674 -5.013 1.00 95.88 173 VAL A C 1
ATOM 1283 O O . VAL A 1 173 ? 7.431 2.529 -4.320 1.00 95.88 173 VAL A O 1
ATOM 1286 N N . THR A 1 174 ? 9.286 1.701 -5.276 1.00 96.81 174 THR A N 1
ATOM 1287 C CA . THR A 1 174 ? 10.203 2.650 -4.648 1.00 96.81 174 THR A CA 1
ATOM 1288 C C . THR A 1 174 ? 10.130 4.062 -5.211 1.00 96.81 174 THR A C 1
ATOM 1290 O O . THR A 1 174 ? 10.801 4.909 -4.646 1.00 96.81 174 THR A O 1
ATOM 1293 N N . ASP A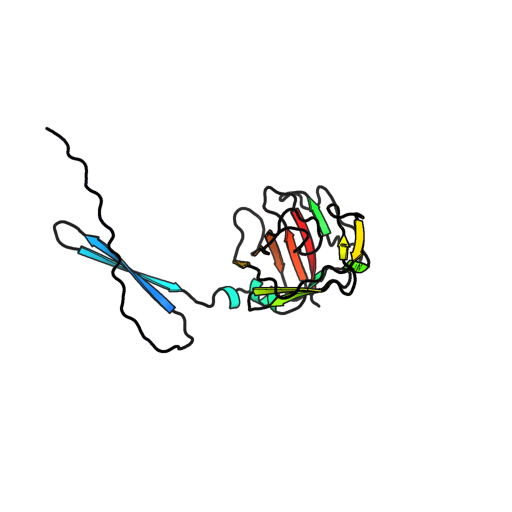 1 175 ? 9.401 4.344 -6.293 1.00 95.94 175 ASP A N 1
ATOM 1294 C CA . ASP A 1 175 ? 9.358 5.645 -6.986 1.00 95.94 175 ASP A CA 1
ATOM 1295 C C . ASP A 1 175 ? 7.983 6.334 -6.947 1.00 95.94 175 ASP A C 1
ATOM 1297 O O . ASP A 1 175 ? 7.707 7.244 -7.732 1.00 95.94 175 ASP A O 1
ATOM 1301 N N . VAL A 1 176 ? 7.129 5.960 -5.990 1.00 96.81 176 VAL A N 1
ATOM 1302 C CA . VAL A 1 176 ? 5.861 6.662 -5.759 1.00 96.81 176 VAL A CA 1
ATOM 1303 C C . VAL A 1 176 ? 6.072 8.155 -5.501 1.00 96.81 176 VAL A C 1
ATOM 1305 O O . VAL A 1 176 ? 6.985 8.571 -4.790 1.00 96.81 176 VAL A O 1
ATOM 1308 N N . SER A 1 177 ? 5.182 8.988 -6.044 1.00 94.38 177 SER A N 1
ATOM 1309 C CA . SER A 1 177 ? 5.323 10.449 -5.973 1.00 94.38 177 SER A CA 1
ATOM 1310 C C . SER A 1 177 ? 5.158 11.021 -4.564 1.00 94.38 177 SER A C 1
ATOM 1312 O O . SER A 1 177 ? 5.655 12.110 -4.277 1.00 94.38 177 SER A O 1
ATOM 1314 N N . SER A 1 178 ? 4.452 10.315 -3.680 1.00 94.38 178 SER A N 1
ATOM 1315 C CA . SER A 1 178 ? 4.391 10.647 -2.260 1.00 94.38 178 SER A CA 1
ATOM 1316 C C . SER A 1 178 ? 3.973 9.450 -1.413 1.00 94.38 178 SER A C 1
ATOM 1318 O O . SER A 1 178 ? 3.300 8.532 -1.880 1.00 94.38 178 SER A O 1
ATOM 1320 N N . ASN A 1 179 ? 4.319 9.512 -0.127 1.00 96.19 179 ASN A N 1
ATOM 1321 C CA . ASN A 1 179 ? 3.906 8.553 0.897 1.00 96.19 179 ASN A CA 1
ATOM 1322 C C . ASN A 1 179 ? 2.475 8.787 1.414 1.00 96.19 179 ASN A C 1
ATOM 1324 O O . ASN A 1 179 ? 2.166 8.507 2.572 1.00 96.19 179 ASN A O 1
ATOM 1328 N N . ASN A 1 180 ? 1.599 9.314 0.558 1.00 95.81 180 ASN A N 1
ATOM 1329 C CA . ASN A 1 180 ? 0.174 9.447 0.820 1.00 95.81 180 ASN A CA 1
ATOM 1330 C C . ASN A 1 180 ? -0.568 8.396 -0.005 1.00 95.81 180 ASN A C 1
ATOM 1332 O O . ASN A 1 180 ? -0.536 8.447 -1.232 1.00 95.81 180 ASN A O 1
ATOM 1336 N N . TYR A 1 181 ? -1.200 7.441 0.668 1.00 97.56 181 TYR A N 1
ATOM 1337 C CA . TYR A 1 181 ? -1.885 6.313 0.053 1.00 97.56 181 TYR A CA 1
ATOM 1338 C C . TYR A 1 181 ? -3.364 6.364 0.392 1.00 97.56 181 TYR A C 1
ATOM 1340 O O . TYR A 1 181 ? -3.749 6.512 1.545 1.00 97.56 181 TYR A O 1
ATOM 1348 N N . ARG A 1 182 ? -4.215 6.200 -0.606 1.00 97.25 182 ARG A N 1
ATOM 1349 C CA . ARG A 1 182 ? -5.665 6.188 -0.459 1.00 97.25 182 ARG A CA 1
ATOM 1350 C C . ARG A 1 182 ? -6.167 4.773 -0.664 1.00 97.25 182 ARG A C 1
ATOM 1352 O O . ARG A 1 182 ? -5.820 4.128 -1.651 1.00 97.25 182 ARG A O 1
ATOM 1359 N N . ILE A 1 183 ? -6.994 4.295 0.258 1.00 98.06 183 ILE A N 1
ATOM 1360 C CA . ILE A 1 183 ? -7.713 3.033 0.094 1.00 98.06 183 ILE A CA 1
ATOM 1361 C C . ILE A 1 183 ? -8.833 3.289 -0.908 1.00 98.06 183 ILE A C 1
ATOM 1363 O O . ILE A 1 183 ? -9.813 3.946 -0.576 1.00 98.06 183 ILE A O 1
ATOM 1367 N N . ILE A 1 184 ? -8.701 2.789 -2.131 1.00 97.81 184 ILE A N 1
ATOM 1368 C CA . ILE A 1 184 ? -9.743 2.913 -3.159 1.00 97.81 184 ILE A CA 1
ATOM 1369 C C . ILE A 1 184 ? -10.854 1.896 -2.904 1.00 97.81 184 ILE A C 1
ATOM 1371 O O . ILE A 1 184 ? -12.035 2.219 -2.992 1.00 97.81 184 ILE A O 1
ATOM 1375 N N . SER A 1 185 ? -10.471 0.672 -2.545 1.00 98.25 185 SER A N 1
ATOM 1376 C CA . SER A 1 185 ? -11.389 -0.380 -2.114 1.00 98.25 185 SER A CA 1
ATOM 1377 C C . SER A 1 185 ? -10.667 -1.350 -1.185 1.00 98.25 185 SER A C 1
ATOM 1379 O O . SER A 1 185 ? -9.447 -1.497 -1.273 1.00 98.25 185 SER A O 1
ATOM 1381 N N . ILE A 1 186 ? -11.409 -1.993 -0.287 1.00 98.62 186 ILE A N 1
ATOM 1382 C CA . ILE A 1 186 ? -10.891 -3.049 0.580 1.00 98.62 186 ILE A CA 1
ATOM 1383 C C . ILE A 1 186 ? -12.019 -4.013 0.951 1.00 98.62 186 ILE A C 1
ATOM 1385 O O . ILE A 1 186 ? -13.136 -3.591 1.252 1.00 98.62 186 ILE A O 1
ATOM 1389 N N . THR A 1 187 ? -11.720 -5.304 0.901 1.00 98.50 187 THR A N 1
ATOM 1390 C CA . THR A 1 187 ? -12.564 -6.412 1.355 1.00 98.50 187 THR A CA 1
ATOM 1391 C C . THR A 1 187 ? -11.739 -7.310 2.275 1.00 98.50 187 THR A C 1
ATOM 1393 O O . THR A 1 187 ? -10.602 -6.988 2.605 1.00 98.50 187 THR A O 1
ATOM 1396 N N . GLU A 1 188 ? -12.274 -8.459 2.683 1.00 98.00 188 GLU A N 1
ATOM 1397 C CA . GLU A 1 188 ? -11.498 -9.442 3.445 1.00 98.00 188 GLU A CA 1
ATOM 1398 C C . GLU A 1 188 ? -10.334 -10.050 2.648 1.00 98.00 188 GLU A C 1
ATOM 1400 O O . GLU A 1 188 ? -9.384 -10.537 3.257 1.00 98.00 188 GLU A O 1
ATOM 1405 N N . ASN A 1 189 ? -10.401 -10.057 1.311 1.00 98.38 189 ASN A N 1
ATOM 1406 C CA . ASN A 1 189 ? -9.456 -10.798 0.466 1.00 98.38 189 ASN A CA 1
ATOM 1407 C C . ASN A 1 189 ? -8.667 -9.915 -0.499 1.00 98.38 189 ASN A C 1
ATOM 1409 O O . ASN A 1 189 ? -7.632 -10.345 -1.001 1.00 98.38 189 ASN A O 1
ATOM 1413 N N . THR A 1 190 ? -9.146 -8.705 -0.777 1.00 98.50 190 THR A N 1
ATOM 1414 C CA . THR A 1 190 ? -8.543 -7.806 -1.764 1.00 98.50 190 THR A CA 1
ATOM 1415 C C . THR A 1 190 ? -8.490 -6.381 -1.248 1.00 98.50 190 THR A C 1
ATOM 1417 O O . THR A 1 190 ? -9.382 -5.929 -0.529 1.00 98.50 190 THR A O 1
ATOM 1420 N N . MET A 1 191 ? -7.460 -5.650 -1.657 1.00 98.62 191 MET A N 1
ATOM 1421 C CA . MET A 1 191 ? -7.317 -4.228 -1.373 1.00 98.62 191 MET A CA 1
ATOM 1422 C C . MET A 1 191 ? -6.751 -3.517 -2.598 1.00 98.62 191 MET A C 1
ATOM 1424 O O . MET A 1 191 ? -5.866 -4.027 -3.277 1.00 98.62 191 MET A O 1
ATOM 1428 N N . VAL A 1 192 ? -7.254 -2.318 -2.879 1.00 98.56 192 VAL A N 1
ATOM 1429 C CA . VAL A 1 192 ? -6.679 -1.423 -3.883 1.00 98.56 192 VAL A CA 1
ATOM 1430 C C . VAL A 1 192 ? -6.197 -0.165 -3.183 1.00 98.56 192 VAL A C 1
ATOM 1432 O O . VAL A 1 192 ? -7.009 0.589 -2.642 1.00 98.56 192 VAL A O 1
ATOM 1435 N N . LEU A 1 193 ? -4.887 0.067 -3.214 1.00 98.19 193 LEU A N 1
ATOM 1436 C CA . LEU A 1 193 ? -4.273 1.300 -2.727 1.00 98.19 193 LEU A CA 1
ATOM 1437 C C . LEU A 1 193 ? -3.899 2.194 -3.898 1.00 98.19 193 LEU A C 1
ATOM 1439 O O . LEU A 1 193 ? -3.544 1.712 -4.969 1.00 98.19 193 LEU A O 1
ATOM 1443 N N . ARG A 1 194 ? -3.934 3.504 -3.682 1.00 97.81 194 ARG A N 1
ATOM 1444 C CA . ARG A 1 194 ? -3.440 4.488 -4.641 1.00 97.81 194 ARG A CA 1
ATOM 1445 C C . ARG A 1 194 ? -2.516 5.478 -3.955 1.00 97.81 194 ARG A C 1
ATOM 1447 O O . ARG A 1 194 ? -2.970 6.178 -3.058 1.00 97.81 194 ARG A O 1
ATOM 1454 N N . SER A 1 195 ? -1.255 5.552 -4.366 1.00 97.25 195 SER A N 1
ATOM 1455 C CA . SER A 1 195 ? -0.343 6.597 -3.898 1.00 97.25 195 SER A CA 1
ATOM 1456 C C . SER A 1 195 ? -0.583 7.922 -4.622 1.00 97.25 195 SER A C 1
ATOM 1458 O O . SER A 1 195 ? -1.153 7.954 -5.716 1.00 97.25 195 SER A O 1
ATOM 1460 N N . GLY A 1 196 ? -0.119 9.016 -4.023 1.00 93.94 196 GLY A N 1
ATOM 1461 C CA . GLY A 1 196 ? -0.188 10.347 -4.612 1.00 93.94 196 GLY A CA 1
ATOM 1462 C C . GLY A 1 196 ? -1.460 11.112 -4.247 1.00 93.94 196 GLY A C 1
ATOM 1463 O O . GLY A 1 196 ? -2.538 10.542 -4.028 1.00 93.94 196 GLY A O 1
ATOM 1464 N N . THR A 1 197 ? -1.334 12.437 -4.215 1.00 90.94 197 THR A N 1
ATOM 1465 C CA . THR A 1 197 ? -2.474 13.357 -4.135 1.00 90.94 197 THR A CA 1
ATOM 1466 C C . THR A 1 197 ? -3.138 13.516 -5.514 1.00 90.94 197 THR A C 1
ATOM 1468 O O . THR A 1 197 ? -2.543 13.153 -6.529 1.00 90.94 197 THR A O 1
ATOM 1471 N N . PRO A 1 198 ? -4.349 14.099 -5.601 1.00 88.19 198 PRO A N 1
ATOM 1472 C CA . PRO A 1 198 ? -5.042 14.318 -6.878 1.00 88.19 198 PRO A CA 1
ATOM 1473 C C . PRO A 1 198 ? -4.265 15.142 -7.919 1.00 88.19 198 PRO A C 1
ATOM 1475 O O . PRO A 1 198 ? -4.571 15.078 -9.105 1.00 88.19 198 PRO A O 1
ATOM 1478 N N . SER A 1 199 ? -3.276 15.930 -7.487 1.00 91.06 199 SER A N 1
ATOM 1479 C CA . SER A 1 199 ? -2.440 16.776 -8.347 1.00 91.06 199 SER A CA 1
ATOM 1480 C C . SER A 1 199 ? -1.094 16.141 -8.717 1.00 91.06 199 SER A C 1
ATOM 1482 O O . SER A 1 199 ? -0.239 16.820 -9.279 1.00 91.06 199 SER A O 1
ATOM 1484 N N . GLN A 1 200 ? -0.857 14.890 -8.329 1.00 94.88 200 GLN A N 1
ATOM 1485 C CA . GLN A 1 200 ? 0.392 14.168 -8.562 1.00 94.88 200 GLN A CA 1
ATOM 1486 C C . GLN A 1 200 ? 0.174 13.015 -9.542 1.00 94.88 200 GLN A C 1
ATOM 1488 O O . GLN A 1 200 ? -0.957 12.586 -9.778 1.00 94.88 200 GLN A O 1
ATOM 1493 N N . THR A 1 201 ? 1.274 12.472 -10.065 1.00 96.75 201 THR A N 1
ATOM 1494 C CA . THR A 1 201 ? 1.255 11.123 -10.633 1.00 96.75 201 THR A CA 1
ATOM 1495 C C . THR A 1 201 ? 0.803 10.145 -9.552 1.00 96.75 201 THR A C 1
ATOM 1497 O O . THR A 1 201 ? 1.289 10.179 -8.417 1.00 96.75 201 THR A O 1
ATOM 1500 N N . VAL A 1 202 ? -0.137 9.276 -9.904 1.00 97.25 202 VAL A N 1
ATOM 1501 C CA . VAL A 1 202 ? -0.669 8.257 -9.003 1.00 97.25 202 VAL A CA 1
ATOM 1502 C C . VAL A 1 202 ? -0.160 6.887 -9.412 1.00 97.25 202 VAL A C 1
ATOM 1504 O O . VAL A 1 202 ? -0.062 6.585 -10.601 1.00 97.25 202 VAL A O 1
ATOM 1507 N N . HIS A 1 203 ? 0.132 6.051 -8.419 1.00 98.06 203 HIS A N 1
ATOM 1508 C CA . HIS A 1 203 ? 0.361 4.624 -8.628 1.00 98.06 203 HIS A CA 1
ATOM 1509 C C . HIS A 1 203 ? -0.778 3.884 -7.958 1.00 98.06 203 HIS A C 1
ATOM 1511 O O . HIS A 1 203 ? -1.048 4.121 -6.780 1.00 98.06 203 HIS A O 1
ATOM 1517 N N . GLN A 1 204 ? -1.464 3.014 -8.688 1.00 98.12 204 GLN A N 1
ATOM 1518 C CA . GLN A 1 204 ? -2.501 2.173 -8.113 1.00 98.12 204 GLN A CA 1
ATOM 1519 C C . GLN A 1 204 ? -2.017 0.733 -8.030 1.00 98.12 204 GLN A C 1
ATOM 1521 O O . GLN A 1 204 ? -1.525 0.176 -9.006 1.00 98.12 204 GLN A O 1
ATOM 1526 N N . PHE A 1 205 ? -2.204 0.155 -6.851 1.00 98.56 205 PHE A N 1
ATOM 1527 C CA . PHE A 1 205 ? -1.709 -1.145 -6.441 1.00 98.56 205 PHE A CA 1
ATOM 1528 C C . PHE A 1 205 ? -2.877 -2.066 -6.121 1.00 98.56 205 PHE A C 1
ATOM 1530 O O . PHE A 1 205 ? -3.777 -1.675 -5.373 1.00 98.56 205 PHE A O 1
A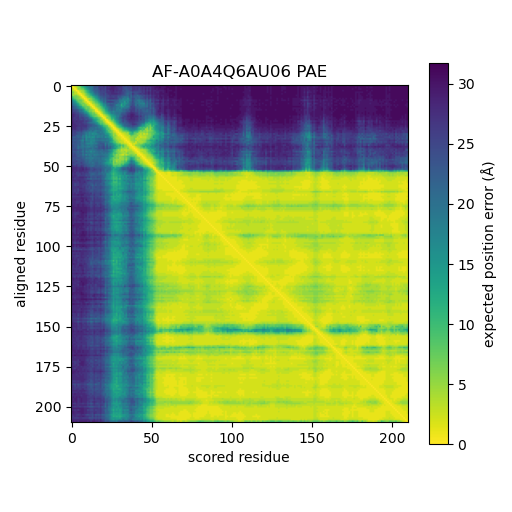TOM 1537 N N . LYS A 1 206 ? -2.845 -3.292 -6.633 1.00 98.62 206 LYS A N 1
ATOM 1538 C CA . LYS A 1 206 ? -3.757 -4.362 -6.228 1.00 98.62 206 LYS A CA 1
ATOM 1539 C C . LYS A 1 206 ? -3.052 -5.288 -5.252 1.00 98.62 206 LYS A C 1
ATOM 1541 O O . LYS A 1 206 ? -1.956 -5.770 -5.517 1.00 98.62 206 LYS A O 1
ATOM 1546 N N . PHE A 1 207 ? -3.712 -5.541 -4.138 1.00 98.69 207 PHE A N 1
ATOM 1547 C CA . PHE A 1 207 ? -3.260 -6.436 -3.093 1.00 98.69 207 PHE A CA 1
ATOM 1548 C C . PHE A 1 207 ? -4.250 -7.575 -2.912 1.00 98.69 207 PHE A C 1
ATOM 1550 O O . PHE A 1 207 ? -5.466 -7.391 -3.047 1.00 98.69 207 PHE A O 1
ATOM 1557 N N . VAL A 1 208 ? -3.713 -8.722 -2.522 1.00 98.56 208 VAL A N 1
ATOM 1558 C CA . VAL A 1 208 ? -4.462 -9.864 -2.008 1.00 98.56 208 VAL A CA 1
ATOM 1559 C C . VAL A 1 208 ? -4.041 -10.136 -0.569 1.00 98.56 208 VAL A C 1
ATOM 1561 O O . VAL A 1 208 ? -2.904 -9.863 -0.177 1.00 98.56 208 VAL A O 1
ATOM 1564 N N . ALA A 1 209 ? -4.977 -10.642 0.225 1.00 98.00 209 ALA A N 1
ATOM 1565 C CA . ALA A 1 209 ? -4.695 -11.063 1.589 1.00 98.00 209 ALA A CA 1
ATOM 1566 C C . ALA A 1 209 ? -3.671 -12.211 1.616 1.00 98.00 209 ALA A C 1
ATOM 1568 O O . ALA A 1 209 ? -3.685 -13.083 0.739 1.00 98.00 209 ALA A O 1
ATOM 1569 N N . GLN A 1 210 ? -2.817 -12.204 2.637 1.00 92.69 210 GLN A N 1
ATOM 1570 C CA . GLN A 1 210 ? -1.846 -13.251 2.949 1.00 92.69 210 GLN A CA 1
ATOM 1571 C C . GLN A 1 210 ? -2.236 -14.030 4.202 1.00 92.69 210 GLN A C 1
ATOM 1573 O O . GLN A 1 210 ? -2.801 -13.412 5.135 1.00 92.69 210 GLN A O 1
#